Protein AF-0000000069954626 (afdb_homodimer)

Solvent-accessible surface area (backbone atoms only — not comparable to full-atom values): 21314 Å² total; per-residue (Å²): 137,87,82,74,80,79,78,72,78,76,79,75,77,75,71,75,78,71,74,70,70,45,71,48,70,74,40,80,39,85,65,50,101,55,56,70,68,54,34,50,51,46,40,49,48,53,51,50,51,49,49,49,48,51,50,50,40,51,48,24,43,52,48,42,48,61,66,58,38,63,72,57,82,62,52,70,68,54,50,51,52,45,49,50,52,56,63,68,31,92,42,38,42,72,64,86,86,63,24,30,36,51,43,76,42,86,48,52,90,49,56,77,88,41,55,43,42,38,41,51,96,40,30,36,37,41,36,33,62,46,80,44,80,53,70,51,23,36,40,38,37,39,39,38,35,37,38,50,49,61,86,82,63,57,74,87,60,48,46,37,34,29,14,71,51,19,39,37,38,41,35,31,74,48,74,78,73,80,72,74,76,72,72,69,80,126,138,84,81,74,80,78,77,72,79,76,78,75,77,74,72,74,78,73,77,69,71,44,71,48,70,75,39,81,38,85,64,51,103,56,57,71,68,55,34,50,50,46,41,51,48,52,50,49,52,50,48,49,50,51,50,49,41,50,47,25,43,52,49,43,47,60,64,58,38,63,73,57,82,62,51,70,69,54,51,51,53,47,49,49,53,56,63,66,29,92,42,38,41,73,67,87,86,62,25,30,36,51,44,77,42,86,48,53,91,50,56,78,88,40,56,44,41,37,42,51,96,39,30,37,37,40,36,33,61,45,80,44,82,52,69,50,22,36,39,36,37,39,39,38,36,38,39,50,49,63,85,83,62,57,73,88,60,49,46,36,35,29,15,72,50,17,40,34,36,40,35,31,76,48,76,78,73,79,72,73,74,74,73,70,80,127

Structure (mmCIF, N/CA/C/O backbone):
data_AF-0000000069954626-model_v1
#
loop_
_entity.id
_entity.type
_entity.pdbx_description
1 polymer 'Alpha-crystallin B chain-like'
#
loop_
_atom_site.group_PDB
_atom_site.id
_atom_site.type_symbol
_atom_site.label_atom_id
_atom_site.label_alt_id
_atom_site.label_comp_id
_atom_site.label_asym_id
_atom_site.label_entity_id
_atom_site.label_seq_id
_atom_site.pdbx_PDB_ins_code
_atom_site.Cartn_x
_atom_site.Cartn_y
_atom_site.Cartn_z
_atom_site.occupancy
_atom_site.B_iso_or_equiv
_atom_site.auth_seq_id
_atom_site.auth_comp_id
_atom_site.auth_asym_id
_atom_site.auth_atom_id
_atom_site.pdbx_PDB_model_num
ATOM 1 N N . MET A 1 1 ? -45.344 8.398 65.75 1 31.7 1 MET A N 1
ATOM 2 C CA . MET A 1 1 ? -44.312 9.133 65 1 31.7 1 MET A CA 1
ATOM 3 C C . MET A 1 1 ? -44.156 8.555 63.594 1 31.7 1 MET A C 1
ATOM 5 O O . MET A 1 1 ? -43.906 7.352 63.406 1 31.7 1 MET A O 1
ATOM 9 N N . SER A 1 2 ? -44.688 9.219 62.469 1 37.78 2 SER A N 1
ATOM 10 C CA . SER A 1 2 ? -44.938 8.93 61.062 1 37.78 2 SER A CA 1
ATOM 11 C C . SER A 1 2 ? -43.625 8.891 60.281 1 37.78 2 SER A C 1
ATOM 13 O O . SER A 1 2 ? -42.844 9.859 60.281 1 37.78 2 SER A O 1
ATOM 15 N N . THR A 1 3 ? -42.969 7.723 60.188 1 40.12 3 THR A N 1
ATOM 16 C CA . THR A 1 3 ? -41.688 7.438 59.5 1 40.12 3 THR A CA 1
ATOM 17 C C . THR A 1 3 ? -41.812 7.664 58 1 40.12 3 THR A C 1
ATOM 19 O O . THR A 1 3 ? -42.562 6.953 57.312 1 40.12 3 THR A O 1
ATOM 22 N N . LYS A 1 4 ? -41.781 8.961 57.531 1 41.56 4 LYS A N 1
ATOM 23 C CA . LYS A 1 4 ? -41.844 9.266 56.125 1 41.56 4 LYS A CA 1
ATOM 24 C C . LYS A 1 4 ? -40.719 8.609 55.344 1 41.56 4 LYS A C 1
ATOM 26 O O . LYS A 1 4 ? -39.531 8.75 55.688 1 41.56 4 LYS A O 1
ATOM 31 N N . PRO A 1 5 ? -40.969 7.598 54.531 1 44.75 5 PRO A N 1
ATOM 32 C CA . PRO A 1 5 ? -39.938 6.965 53.719 1 44.75 5 PRO A CA 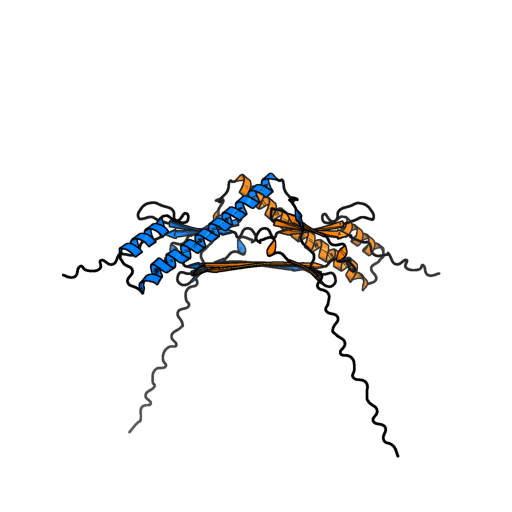1
ATOM 33 C C . PRO A 1 5 ? -39.281 7.926 52.719 1 44.75 5 PRO A C 1
ATOM 35 O O . PRO A 1 5 ? -40 8.648 52 1 44.75 5 PRO A O 1
ATOM 38 N N . THR A 1 6 ? -38.156 8.594 53.062 1 43.53 6 THR A N 1
ATOM 39 C CA . THR A 1 6 ? -37.469 9.5 52.125 1 43.53 6 THR A CA 1
ATOM 40 C C . THR A 1 6 ? -37.031 8.773 50.875 1 43.53 6 THR A C 1
ATOM 42 O O . THR A 1 6 ? -36.312 7.773 50.938 1 43.53 6 THR A O 1
ATOM 45 N N . ASN A 1 7 ? -37.938 8.727 49.844 1 36.66 7 ASN A N 1
ATOM 46 C CA . ASN A 1 7 ? -37.625 8.195 48.531 1 36.66 7 ASN A CA 1
ATOM 47 C C . ASN A 1 7 ? -36.438 8.906 47.906 1 36.66 7 ASN A C 1
ATOM 49 O O . ASN A 1 7 ? -36.469 10.102 47.625 1 36.66 7 ASN A O 1
ATOM 53 N N . LYS A 1 8 ? -35.219 8.383 48.281 1 41.53 8 LYS A N 1
ATOM 54 C CA . LYS A 1 8 ? -34.031 8.953 47.625 1 41.53 8 LYS A CA 1
ATOM 55 C C . LYS A 1 8 ? -34.156 8.875 46.094 1 41.53 8 LYS A C 1
ATOM 57 O O . LYS A 1 8 ? -34.5 7.824 45.562 1 41.53 8 LYS A O 1
ATOM 62 N N . PRO A 1 9 ? -34.219 10.094 45.469 1 43.59 9 PRO A N 1
ATOM 63 C CA . PRO A 1 9 ? -34.312 10.047 44 1 43.59 9 PRO A CA 1
ATOM 64 C C . PRO A 1 9 ? -33.156 9.266 43.375 1 43.59 9 PRO A C 1
ATOM 66 O O . PRO A 1 9 ? -32.062 9.188 43.938 1 43.59 9 PRO A O 1
ATOM 69 N N . HIS A 1 10 ? -33.438 8.203 42.562 1 38.97 10 HIS A N 1
ATOM 70 C CA . HIS A 1 10 ? -32.531 7.414 41.719 1 38.97 10 HIS A CA 1
ATOM 71 C C . HIS A 1 10 ? -31.656 8.312 40.844 1 38.97 10 HIS A C 1
ATOM 73 O O . HIS A 1 10 ? -32.125 9.273 40.25 1 38.97 10 HIS A O 1
ATOM 79 N N . LYS A 1 11 ? -30.344 8.359 41.219 1 33.03 11 LYS A N 1
ATOM 80 C CA . LYS A 1 11 ? -29.359 9.023 40.375 1 33.03 11 LYS A CA 1
ATOM 81 C C . LYS A 1 11 ? -29.516 8.633 38.906 1 33.03 11 LYS A C 1
ATOM 83 O O . LYS A 1 11 ? -29.531 7.441 38.594 1 33.03 11 LYS A O 1
ATOM 88 N N . ALA A 1 12 ? -30.031 9.57 38.125 1 36.22 12 ALA A N 1
ATOM 89 C CA . ALA A 1 12 ? -30.062 9.438 36.656 1 36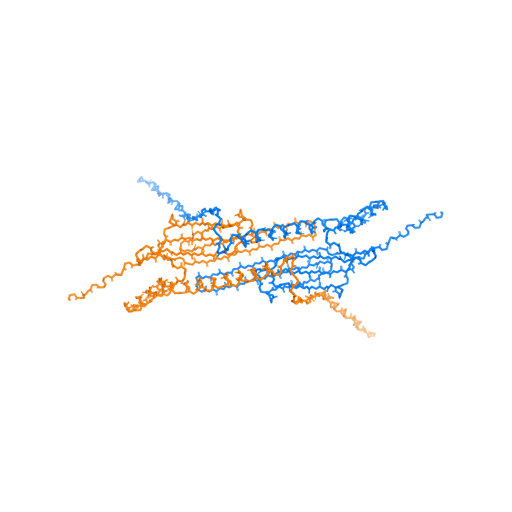.22 12 ALA A CA 1
ATOM 90 C C . ALA A 1 12 ? -28.703 8.984 36.125 1 36.22 12 ALA A C 1
ATOM 92 O O . ALA A 1 12 ? -27.656 9.492 36.562 1 36.22 12 ALA A O 1
ATOM 93 N N . ASN A 1 13 ? -28.562 7.746 35.656 1 38.28 13 ASN A N 1
ATOM 94 C CA . ASN A 1 13 ? -27.422 7.199 34.938 1 38.28 13 ASN A CA 1
ATOM 95 C C . ASN A 1 13 ? -26.875 8.203 33.938 1 38.28 13 ASN A C 1
ATOM 97 O O . ASN A 1 13 ? -27.594 8.633 33 1 38.28 13 ASN A O 1
ATOM 101 N N . GLU A 1 14 ? -25.953 9.055 34.344 1 41.03 14 GLU A N 1
ATOM 102 C CA . GLU A 1 14 ? -25.203 9.867 33.375 1 41.03 14 GLU A CA 1
ATOM 103 C C . GLU A 1 14 ? -24.766 9.039 32.188 1 41.03 14 GLU A C 1
ATOM 105 O O . GLU A 1 14 ? -24.078 8.031 32.344 1 41.03 14 GLU A O 1
ATOM 110 N N . HIS A 1 15 ? -25.641 9.008 31.156 1 40.44 15 HIS A N 1
ATOM 111 C CA . HIS A 1 15 ? -25.219 8.445 29.875 1 40.44 15 HIS A CA 1
ATOM 112 C C . HIS A 1 15 ? -23.844 8.961 29.469 1 40.44 15 HIS A C 1
ATOM 114 O O . HIS A 1 15 ? -23.578 10.164 29.531 1 40.44 15 HIS A O 1
ATOM 120 N N . PRO A 1 16 ? -22.766 8.156 29.594 1 42.81 16 PRO A N 1
ATOM 121 C CA . PRO A 1 16 ? -21.453 8.586 29.094 1 42.81 16 PRO A CA 1
ATOM 122 C C . PRO A 1 16 ? -21.547 9.305 27.75 1 42.81 16 PRO A C 1
ATOM 124 O O . PRO A 1 16 ? -22.359 8.93 26.891 1 42.81 16 PRO A O 1
ATOM 127 N N . THR A 1 17 ? -21.344 10.594 27.672 1 41.59 17 THR A N 1
ATOM 128 C CA . THR A 1 17 ? -21.234 11.344 26.438 1 41.59 17 THR A CA 1
ATOM 129 C C . THR A 1 17 ? -20.453 10.547 25.391 1 41.59 17 THR A C 1
ATOM 131 O O . THR A 1 17 ? -19.297 10.18 25.609 1 41.59 17 THR A O 1
ATOM 134 N N . GLN A 1 18 ? -21.031 9.688 24.672 1 41.84 18 GLN A N 1
ATOM 135 C CA . GLN A 1 18 ? -20.438 9.031 23.516 1 41.84 18 GLN A CA 1
ATOM 136 C C . GLN A 1 18 ? -19.594 10 22.703 1 41.84 18 GLN A C 1
ATOM 138 O O . GLN A 1 18 ? -20.078 11.047 22.281 1 41.84 18 GLN A O 1
ATOM 143 N N . LYS A 1 19 ? -18.375 10.078 23.016 1 47.56 19 LYS A N 1
ATOM 144 C CA . LYS A 1 19 ? -17.422 10.859 22.219 1 47.56 19 LYS A CA 1
ATOM 145 C C . LYS A 1 19 ? -17.719 10.734 20.734 1 47.56 19 LYS A C 1
ATOM 147 O O . LYS A 1 19 ? -17.703 9.641 20.172 1 47.56 19 LYS A O 1
ATOM 152 N N . LYS A 1 20 ? -18.5 11.625 20.203 1 49.16 20 LYS A N 1
ATOM 153 C CA . L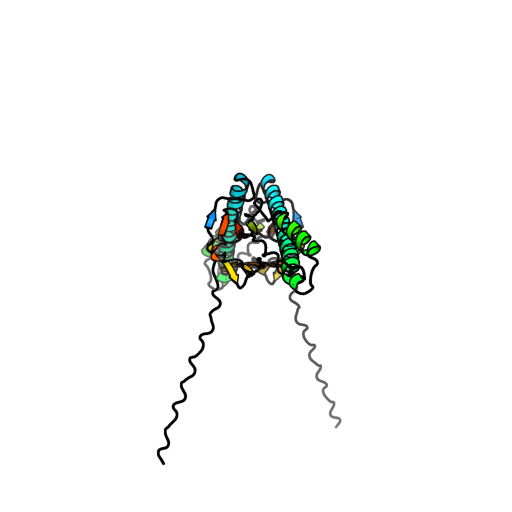YS A 1 20 ? -18.953 11.68 18.812 1 49.16 20 LYS A CA 1
ATOM 154 C C . LYS A 1 20 ? -17.797 11.43 17.844 1 49.16 20 LYS A C 1
ATOM 156 O O . LYS A 1 20 ? -16.844 12.188 17.797 1 49.16 20 LYS A O 1
ATOM 161 N N . GLN A 1 21 ? -17.484 10.18 17.625 1 59.91 21 GLN A N 1
ATOM 162 C CA . GLN A 1 21 ? -16.641 9.859 16.469 1 59.91 21 GLN A CA 1
ATOM 163 C C . GLN A 1 21 ? -17.203 10.461 15.188 1 59.91 21 GLN A C 1
ATOM 165 O O . GLN A 1 21 ? -18.328 10.172 14.812 1 59.91 21 GLN A O 1
ATOM 170 N N . ASN A 1 22 ? -16.609 11.672 14.859 1 77.12 22 ASN A N 1
ATOM 171 C CA . ASN A 1 22 ? -17.141 12.289 13.648 1 77.12 22 ASN A CA 1
ATOM 172 C C . ASN A 1 22 ? -16.484 11.719 12.398 1 77.12 22 ASN A C 1
ATOM 174 O O . ASN A 1 22 ? -15.305 11.969 12.133 1 77.12 22 ASN A O 1
ATOM 178 N N . ASN A 1 23 ? -17.062 10.641 11.906 1 83 23 ASN A N 1
ATOM 179 C CA . ASN A 1 23 ? -16.672 10.172 10.578 1 83 23 ASN A CA 1
ATOM 180 C C . ASN A 1 23 ? -16.734 11.289 9.547 1 83 23 ASN A C 1
ATOM 182 O O . ASN A 1 23 ? -17.719 12.031 9.484 1 83 23 ASN A O 1
ATOM 186 N N . ILE A 1 24 ? -15.57 11.492 8.914 1 85.88 24 ILE A N 1
ATOM 187 C CA . ILE A 1 24 ? -15.523 12.5 7.859 1 85.88 24 ILE A CA 1
ATOM 188 C C . ILE A 1 24 ? -15.797 11.844 6.508 1 85.88 24 ILE A C 1
ATOM 190 O O . ILE A 1 24 ? -15.078 10.938 6.094 1 85.88 24 ILE A O 1
ATOM 194 N N . PRO A 1 25 ? -16.844 12.289 5.867 1 84.19 25 PRO A N 1
ATOM 195 C CA . PRO A 1 25 ? -17.109 11.719 4.543 1 84.19 25 PRO A CA 1
ATOM 196 C C . PRO A 1 25 ? -15.953 11.961 3.566 1 84.19 25 PRO A C 1
ATOM 198 O O . PRO A 1 25 ? -15.312 13.016 3.605 1 84.19 25 PRO A O 1
ATOM 201 N N . VAL A 1 26 ? -15.688 10.93 2.693 1 88.88 26 VAL A N 1
ATOM 202 C CA . VAL A 1 26 ? -14.617 11.008 1.706 1 88.88 26 VAL A CA 1
ATOM 203 C C . VAL A 1 26 ? -15.211 11.203 0.313 1 88.88 26 VAL A C 1
ATOM 205 O O . VAL A 1 26 ? -15.984 10.375 -0.163 1 88.88 26 VAL A O 1
ATOM 208 N N . GLN A 1 27 ? -14.828 12.391 -0.296 1 87.44 27 GLN A N 1
ATOM 209 C CA . GLN A 1 27 ? -15.273 12.656 -1.66 1 87.44 27 GLN A CA 1
ATOM 210 C C . GLN A 1 27 ? -14.266 12.133 -2.678 1 87.44 27 GLN A C 1
ATOM 212 O O . GLN A 1 27 ? -13.062 12.383 -2.551 1 87.44 27 GLN A O 1
ATOM 217 N N . ILE A 1 28 ? -14.727 11.391 -3.715 1 84.31 28 ILE A N 1
ATOM 218 C CA . ILE A 1 28 ? -13.836 10.914 -4.77 1 84.31 28 ILE A CA 1
ATOM 219 C C . ILE A 1 28 ? -13.594 12.031 -5.777 1 84.31 28 ILE A C 1
ATOM 221 O O . ILE A 1 28 ? -14.539 12.688 -6.227 1 84.31 28 ILE A O 1
ATOM 225 N N . THR A 1 29 ? -12.328 12.359 -5.957 1 79.94 29 THR A N 1
ATOM 226 C CA . THR A 1 29 ? -11.969 13.43 -6.883 1 79.94 29 THR A CA 1
ATOM 227 C C . THR A 1 29 ? -10.922 12.953 -7.883 1 79.94 29 THR A C 1
ATOM 229 O O . THR A 1 29 ? -10.266 11.93 -7.664 1 79.94 29 THR A O 1
ATOM 232 N N . ASP A 1 30 ? -10.805 13.711 -9.023 1 72.38 30 ASP A N 1
ATOM 233 C CA . ASP A 1 30 ? -9.789 13.422 -10.031 1 72.38 30 ASP A CA 1
ATOM 234 C C . ASP A 1 30 ? -8.5 14.188 -9.742 1 72.38 30 ASP A C 1
ATOM 236 O O . ASP A 1 30 ? -7.598 14.242 -10.586 1 72.38 30 ASP A O 1
ATOM 240 N N . LEU A 1 31 ? -8.367 14.703 -8.602 1 70.44 31 LEU A N 1
ATOM 241 C CA . LEU A 1 31 ? -7.211 15.523 -8.266 1 70.44 31 LEU A CA 1
ATOM 242 C C . LEU A 1 31 ? -6.047 14.664 -7.789 1 70.44 31 LEU A C 1
ATOM 244 O O . LEU A 1 31 ? -6.133 14.016 -6.742 1 70.44 31 LEU A O 1
ATOM 248 N N . SER A 1 32 ? -5.09 14.398 -8.766 1 73.12 32 SER A N 1
ATOM 249 C CA . SER A 1 32 ? -3.855 13.672 -8.477 1 73.12 32 SER A CA 1
ATOM 250 C C . SER A 1 32 ? -2.703 14.633 -8.203 1 73.12 32 SER A C 1
ATOM 252 O O . SER A 1 32 ? -2.719 15.781 -8.656 1 73.12 32 SER A O 1
ATOM 254 N N . ILE A 1 33 ? -1.837 14.227 -7.242 1 76.19 33 ILE A N 1
ATOM 255 C CA . ILE A 1 33 ? -0.648 15.031 -6.984 1 76.19 33 ILE A CA 1
ATOM 256 C C . ILE A 1 33 ? 0.236 15.062 -8.227 1 76.19 33 ILE A C 1
ATOM 258 O O . ILE A 1 33 ? 1.127 15.906 -8.344 1 76.19 33 ILE A O 1
ATOM 262 N N . PHE A 1 34 ? -0.058 14.117 -9.156 1 77.94 34 PHE A N 1
ATOM 263 C CA . PHE A 1 34 ? 0.699 14.031 -10.398 1 77.94 34 PHE A CA 1
ATOM 264 C C . PHE A 1 34 ? -0.2 14.297 -11.594 1 77.94 34 PHE A C 1
ATOM 266 O O . PHE A 1 34 ? -1.37 14.656 -11.438 1 77.94 34 PHE A O 1
ATOM 273 N N . ASP A 1 35 ? 0.512 14.234 -12.758 1 78.62 35 ASP A N 1
ATOM 274 C CA . ASP A 1 35 ? -0.197 14.477 -14.008 1 78.62 35 ASP A CA 1
ATOM 275 C C . ASP A 1 35 ? -1.249 13.398 -14.258 1 78.62 35 ASP A C 1
ATOM 277 O O . ASP A 1 35 ? -1.159 12.297 -13.719 1 78.62 35 ASP A O 1
ATOM 281 N N . ASN A 1 36 ? -2.225 13.781 -15.023 1 80.62 36 ASN A N 1
ATOM 282 C CA . ASN A 1 36 ? -3.354 12.906 -15.336 1 80.62 36 ASN A CA 1
ATOM 283 C C . ASN A 1 36 ? -2.895 11.609 -15.984 1 80.62 36 ASN A C 1
ATOM 285 O O . ASN A 1 36 ? -3.471 10.547 -15.734 1 80.62 36 ASN A O 1
ATOM 289 N N . SER A 1 37 ? -1.824 11.672 -16.719 1 82.81 37 SER A N 1
ATOM 290 C CA . SER A 1 37 ? -1.329 10.469 -17.375 1 82.81 37 SER A CA 1
ATOM 291 C C . SER A 1 37 ? -0.785 9.469 -16.359 1 82.81 37 SER A C 1
ATOM 293 O O . SER A 1 37 ? -1.025 8.266 -16.484 1 82.81 37 SER A O 1
ATOM 295 N N . TYR A 1 38 ? -0.186 9.938 -15.391 1 83.75 38 TYR A N 1
ATOM 296 C CA . TYR A 1 38 ? 0.335 9.07 -14.336 1 83.75 38 TYR A CA 1
ATOM 297 C C . TYR A 1 38 ? -0.799 8.438 -13.539 1 83.75 38 TYR A C 1
ATOM 299 O O . TYR A 1 38 ? -0.768 7.242 -13.25 1 83.75 38 TYR A O 1
ATOM 307 N N . SER A 1 39 ? -1.775 9.328 -13.242 1 84.62 39 SER A N 1
ATOM 308 C CA . SER A 1 39 ? -2.92 8.836 -12.484 1 84.62 39 SER A CA 1
ATOM 309 C C . SER A 1 39 ? -3.619 7.691 -13.211 1 84.62 39 SER A C 1
ATOM 311 O O . SER A 1 39 ? -3.99 6.691 -12.594 1 84.62 39 SER A O 1
ATOM 313 N N . TYR A 1 40 ? -3.666 7.84 -14.453 1 84.06 40 TYR A N 1
ATOM 314 C CA . TYR A 1 40 ? -4.297 6.801 -15.258 1 84.06 40 TYR A CA 1
ATOM 315 C C . TYR A 1 40 ? -3.463 5.527 -15.258 1 84.06 40 TYR A C 1
ATOM 317 O O . TYR A 1 40 ? -3.998 4.426 -15.102 1 84.06 40 TYR A O 1
ATOM 325 N N . MET A 1 41 ? -2.203 5.707 -15.414 1 86.38 41 MET A N 1
ATOM 326 C CA . MET A 1 41 ? -1.321 4.543 -15.445 1 86.38 41 MET A CA 1
ATOM 327 C C . MET A 1 41 ? -1.309 3.832 -14.102 1 86.38 41 MET A C 1
ATOM 329 O O . MET A 1 41 ? -1.29 2.602 -14.039 1 86.38 41 MET A O 1
ATOM 333 N N . LYS A 1 42 ? -1.384 4.586 -13.117 1 88.12 42 LYS A N 1
ATOM 334 C CA . LYS A 1 42 ? -1.429 4.023 -11.766 1 88.12 42 LYS A CA 1
ATOM 335 C C . LYS A 1 42 ? -2.705 3.213 -11.555 1 88.12 42 LYS A C 1
ATOM 337 O O . LYS A 1 42 ? -2.67 2.135 -10.953 1 88.12 42 LYS A O 1
ATOM 342 N N . GLU A 1 43 ? -3.748 3.754 -12.055 1 86.38 43 GLU A N 1
ATOM 343 C CA . GLU A 1 43 ? -5.02 3.037 -11.984 1 86.38 43 GLU A CA 1
ATOM 344 C C . GLU A 1 43 ? -4.949 1.719 -12.75 1 86.38 43 GLU A C 1
ATOM 346 O O . GLU A 1 43 ? -5.438 0.693 -12.273 1 86.38 43 GLU A O 1
ATOM 351 N N . ARG A 1 44 ? -4.328 1.826 -13.883 1 87.25 44 ARG A N 1
ATOM 352 C CA . ARG A 1 44 ? -4.184 0.626 -14.703 1 87.25 44 ARG A CA 1
ATOM 353 C C . ARG A 1 44 ? -3.316 -0.413 -14 1 87.25 44 ARG A C 1
ATOM 355 O O . ARG A 1 44 ? -3.602 -1.61 -14.062 1 87.25 44 ARG A O 1
ATOM 362 N N . PHE A 1 45 ? -2.314 0.015 -13.383 1 90.12 45 PHE A N 1
ATOM 363 C CA . PHE A 1 45 ? -1.455 -0.881 -12.617 1 90.12 45 PHE A CA 1
ATOM 364 C C . PHE A 1 45 ? -2.242 -1.571 -11.508 1 90.12 45 PHE A C 1
ATOM 366 O O . PHE A 1 45 ? -2.143 -2.787 -11.336 1 90.12 45 PHE A O 1
ATOM 373 N N . ALA A 1 46 ? -2.973 -0.745 -10.797 1 87.88 46 ALA A N 1
ATOM 374 C CA . ALA A 1 46 ? -3.773 -1.293 -9.711 1 87.88 46 ALA A CA 1
ATOM 375 C C . ALA A 1 46 ? -4.742 -2.355 -10.219 1 87.88 46 ALA A C 1
ATOM 377 O O . ALA A 1 46 ? -4.926 -3.395 -9.578 1 87.88 46 ALA A O 1
ATOM 378 N N . GLU A 1 47 ? -5.301 -2.094 -11.32 1 89 47 GLU A N 1
ATOM 379 C CA . GLU A 1 47 ? -6.223 -3.045 -11.938 1 89 47 GLU A CA 1
ATOM 380 C C . GLU A 1 47 ? -5.504 -4.324 -12.344 1 89 47 GLU A C 1
ATOM 382 O O . GLU A 1 47 ? -6.031 -5.426 -12.164 1 89 47 GLU A O 1
ATOM 387 N N . GLU A 1 48 ? -4.352 -4.078 -12.914 1 90.81 48 GLU A N 1
ATOM 388 C CA . GLU A 1 48 ? -3.57 -5.238 -13.344 1 90.81 48 GLU A CA 1
ATOM 389 C C . GLU A 1 48 ? -3.158 -6.094 -12.148 1 90.81 48 GLU A C 1
ATOM 391 O O . GLU A 1 48 ? -3.238 -7.32 -12.195 1 90.81 48 GLU A O 1
ATOM 396 N N . MET A 1 49 ? -2.805 -5.484 -11.102 1 92.38 49 MET A N 1
ATOM 397 C CA . MET A 1 49 ? -2.41 -6.23 -9.914 1 92.38 49 MET A CA 1
ATOM 398 C C . MET A 1 49 ? -3.604 -6.965 -9.312 1 92.38 49 MET A C 1
ATOM 400 O O . MET A 1 49 ? -3.461 -8.078 -8.805 1 92.38 49 MET A O 1
ATOM 404 N N . LYS A 1 50 ? -4.723 -6.336 -9.383 1 91.81 50 LYS A N 1
ATOM 405 C CA . LYS A 1 50 ? -5.945 -7 -8.938 1 91.81 50 LYS A CA 1
ATOM 406 C C . LYS A 1 50 ? -6.234 -8.242 -9.773 1 91.81 50 LYS A C 1
ATOM 408 O O . LYS A 1 50 ? -6.598 -9.289 -9.234 1 91.81 50 LYS A O 1
ATOM 413 N N . ARG A 1 51 ? -6.047 -8.055 -11.008 1 93.62 51 ARG A N 1
ATOM 414 C CA . ARG A 1 51 ? -6.227 -9.18 -11.914 1 93.62 51 ARG A CA 1
ATOM 415 C C . ARG A 1 51 ? -5.266 -10.312 -11.578 1 93.62 51 ARG A C 1
ATOM 417 O O . ARG A 1 51 ? -5.672 -11.477 -11.492 1 93.62 51 ARG A O 1
ATOM 424 N N . ILE A 1 52 ? -4.086 -9.953 -11.398 1 93.44 52 ILE A N 1
ATOM 425 C CA . ILE A 1 52 ? -3.061 -10.938 -11.07 1 93.44 52 ILE A CA 1
ATOM 426 C C . ILE A 1 52 ? -3.414 -11.633 -9.75 1 93.44 52 ILE A C 1
ATOM 428 O O . ILE A 1 52 ? -3.307 -12.852 -9.641 1 93.44 52 ILE A O 1
ATOM 432 N N . ASP A 1 53 ? -3.877 -10.938 -8.812 1 93.12 53 ASP A N 1
ATOM 433 C CA . ASP A 1 53 ? -4.289 -11.5 -7.535 1 93.12 53 ASP A CA 1
ATOM 434 C C . ASP A 1 53 ? -5.426 -12.508 -7.723 1 93.12 53 ASP A C 1
ATOM 436 O O . ASP A 1 53 ? -5.434 -13.57 -7.094 1 93.12 53 ASP A O 1
ATOM 440 N N . GLN A 1 54 ? -6.344 -12.141 -8.602 1 92.31 54 GLN A N 1
ATOM 441 C CA . GLN A 1 54 ? -7.469 -13.023 -8.883 1 92.31 54 GLN A CA 1
ATOM 442 C C . GLN A 1 54 ? -7 -14.312 -9.555 1 92.31 54 GLN A C 1
ATOM 444 O O . GLN A 1 54 ? -7.473 -15.398 -9.219 1 92.31 54 GLN A O 1
ATOM 449 N N . GLN A 1 55 ? -6.098 -14.047 -10.438 1 93.25 55 GLN A N 1
ATOM 450 C CA . GLN A 1 55 ? -5.543 -15.211 -11.117 1 93.25 55 GLN A CA 1
ATOM 451 C C . GLN A 1 55 ? -4.801 -16.125 -10.141 1 93.25 55 GLN A C 1
ATOM 453 O O . GLN A 1 55 ? -4.879 -17.344 -10.242 1 93.25 55 GLN A O 1
ATOM 458 N N . MET A 1 56 ? -4.117 -15.555 -9.289 1 94.38 56 MET A N 1
ATOM 459 C CA . MET A 1 56 ? -3.367 -16.328 -8.297 1 94.38 56 MET A CA 1
ATOM 460 C C . MET A 1 56 ? -4.309 -17.094 -7.379 1 94.38 56 MET A C 1
ATOM 462 O O . MET A 1 56 ? -4.055 -18.25 -7.047 1 94.38 56 MET A O 1
ATOM 466 N N . THR A 1 57 ? -5.375 -16.453 -6.977 1 91.06 57 THR A N 1
ATOM 467 C CA . THR A 1 57 ? -6.367 -17.109 -6.141 1 91.06 57 THR A CA 1
ATOM 468 C C . THR A 1 57 ? -7 -18.281 -6.883 1 91.06 57 THR A C 1
ATOM 470 O O . THR A 1 57 ? -7.125 -19.375 -6.332 1 91.06 57 THR A O 1
ATOM 473 N N . LYS A 1 58 ? -7.332 -18.031 -8.125 1 91.12 58 LYS A N 1
ATOM 474 C CA . LYS A 1 58 ? -7.898 -19.094 -8.945 1 91.12 58 LYS A CA 1
ATOM 475 C C . LYS A 1 58 ? -6.914 -20.25 -9.109 1 91.12 58 LYS A C 1
ATOM 477 O O . LYS A 1 58 ? -7.289 -21.422 -9.008 1 91.12 58 LYS A O 1
ATOM 482 N N . PHE A 1 59 ? -5.723 -19.906 -9.398 1 93.44 59 PHE A N 1
ATOM 483 C CA . PHE A 1 59 ? -4.695 -20.922 -9.57 1 93.44 59 PHE A CA 1
ATOM 484 C C . PHE A 1 59 ? -4.547 -21.766 -8.312 1 93.44 59 PHE A C 1
ATOM 486 O O . PHE A 1 59 ? -4.438 -22.984 -8.383 1 93.44 59 PHE A O 1
ATOM 493 N N . SER A 1 60 ? -4.5 -21.141 -7.215 1 90.75 60 SER A N 1
ATOM 494 C CA . SER A 1 60 ? -4.363 -21.828 -5.934 1 90.75 60 SER A CA 1
ATOM 495 C C . SER A 1 60 ? -5.508 -22.812 -5.715 1 90.75 60 SER A C 1
ATOM 497 O O . SER A 1 60 ? -5.285 -23.938 -5.258 1 90.75 60 SER A O 1
ATOM 499 N N . THR A 1 61 ? -6.688 -22.391 -6.051 1 87.5 61 THR A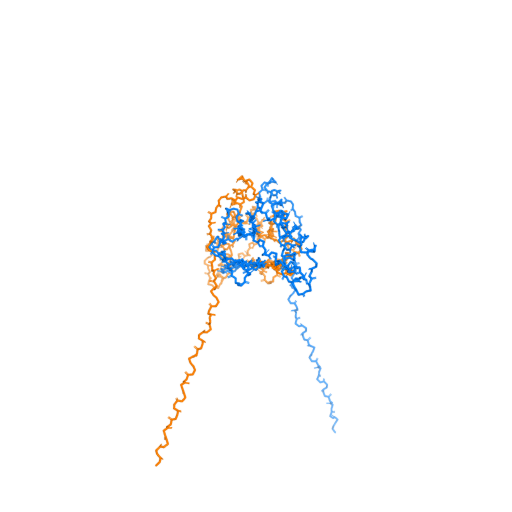 N 1
ATOM 500 C CA . THR A 1 61 ? -7.855 -23.266 -5.934 1 87.5 61 THR A CA 1
ATOM 501 C C . THR A 1 61 ? -7.727 -24.469 -6.859 1 87.5 61 THR A C 1
ATOM 503 O O . THR A 1 61 ? -7.957 -25.609 -6.441 1 87.5 61 THR A O 1
ATOM 506 N N . ASP A 1 62 ? -7.316 -24.219 -8.07 1 88.19 62 ASP A N 1
ATOM 507 C CA . ASP A 1 62 ? -7.141 -25.297 -9.047 1 88.19 62 ASP A CA 1
ATOM 508 C C . ASP A 1 62 ? -6.023 -26.25 -8.617 1 88.19 62 ASP A C 1
ATOM 510 O O . ASP A 1 62 ? -6.133 -27.453 -8.797 1 88.19 62 ASP A O 1
ATOM 514 N N . LEU A 1 63 ? -5.008 -25.672 -8.125 1 88.06 63 LEU A N 1
ATOM 515 C CA . LEU A 1 63 ? -3.881 -26.469 -7.652 1 88.06 63 LEU A CA 1
ATOM 516 C C . LEU A 1 63 ? -4.309 -27.391 -6.523 1 88.06 63 LEU A C 1
ATOM 518 O O . LEU A 1 63 ? -3.941 -28.578 -6.512 1 88.06 63 LEU A O 1
ATOM 522 N N . ARG A 1 64 ? -5.012 -26.891 -5.633 1 84.12 64 ARG A N 1
ATOM 523 C CA . ARG A 1 64 ? -5.496 -27.688 -4.512 1 84.12 64 ARG A CA 1
ATOM 524 C C . ARG A 1 64 ? -6.414 -28.812 -4.996 1 84.12 64 ARG A C 1
ATOM 526 O O . ARG A 1 64 ? -6.363 -29.922 -4.484 1 84.12 64 ARG A O 1
ATOM 533 N N . ARG A 1 65 ? -7.258 -28.391 -5.887 1 81.94 65 ARG A N 1
ATOM 534 C CA . ARG A 1 65 ? -8.141 -29.391 -6.469 1 81.94 65 ARG A CA 1
ATOM 535 C C . ARG A 1 65 ? -7.34 -30.5 -7.141 1 81.94 65 ARG A C 1
ATOM 537 O O . ARG A 1 65 ? -7.68 -31.672 -7.016 1 81.94 65 ARG A O 1
ATOM 544 N N . PHE A 1 66 ? -6.344 -30.078 -7.762 1 82.94 66 PHE A N 1
ATOM 545 C CA . PHE A 1 66 ? -5.496 -31.031 -8.477 1 82.94 66 PHE A CA 1
ATOM 546 C C . PHE A 1 66 ? -4.773 -31.953 -7.5 1 82.94 66 PHE A C 1
ATOM 548 O O . PHE A 1 66 ? -4.773 -33.156 -7.676 1 82.94 66 PHE A O 1
ATOM 555 N N . TYR A 1 67 ? -4.27 -31.391 -6.406 1 79.19 67 TYR A N 1
ATOM 556 C CA . TYR A 1 67 ? -3.463 -32.188 -5.484 1 79.19 67 TYR A CA 1
ATOM 557 C C . TYR A 1 67 ? -4.32 -32.781 -4.371 1 79.19 67 TYR A C 1
ATOM 559 O O . TYR A 1 67 ? -3.934 -33.75 -3.727 1 79.19 67 TYR A O 1
ATOM 567 N N . GLY A 1 68 ? -5.355 -31.969 -3.928 1 71.75 68 GLY A N 1
ATOM 568 C CA . GLY A 1 68 ? -6.254 -32.469 -2.891 1 71.75 68 GLY A CA 1
ATOM 569 C C . GLY A 1 68 ? -7.18 -33.562 -3.369 1 71.75 68 GLY A C 1
ATOM 570 O O . GLY A 1 68 ? -7.707 -34.344 -2.562 1 71.75 68 GLY A O 1
ATOM 571 N N . GLN A 1 69 ? -7.711 -33.406 -4.664 1 57.34 69 GLN A N 1
A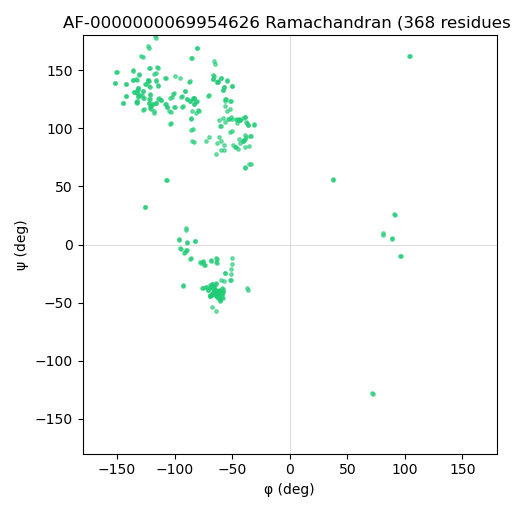TOM 572 C CA . GLN A 1 69 ? -8.602 -34.406 -5.211 1 57.34 69 GLN A CA 1
ATOM 573 C C . GLN A 1 69 ? -8.008 -35.812 -5.066 1 57.34 69 GLN A C 1
ATOM 575 O O . GLN A 1 69 ? -8.656 -36.812 -5.383 1 57.34 69 GLN A O 1
ATOM 580 N N . SER A 1 70 ? -6.805 -35.906 -4.73 1 53.72 70 SER A N 1
ATOM 581 C CA . SER A 1 70 ? -6.328 -37.281 -4.621 1 53.72 70 SER A CA 1
ATOM 582 C C . SER A 1 70 ? -7.262 -38.125 -3.75 1 53.72 70 SER A C 1
ATOM 584 O O . SER A 1 70 ? -7.121 -39.344 -3.682 1 53.72 70 SER A O 1
ATOM 586 N N . ALA A 1 71 ? -7.961 -37.469 -2.867 1 50.38 71 ALA A N 1
ATOM 587 C CA . ALA A 1 71 ? -8.703 -38.469 -2.102 1 50.38 71 ALA A CA 1
ATOM 588 C C . ALA A 1 71 ? -9.711 -39.219 -2.982 1 50.38 71 ALA A C 1
ATOM 590 O O . ALA A 1 71 ? -9.969 -40.406 -2.793 1 50.38 71 ALA A O 1
ATOM 591 N N . ALA A 1 72 ? -10.609 -38.438 -3.609 1 52.78 72 ALA A N 1
ATOM 592 C CA . ALA A 1 72 ? -11.547 -39.188 -4.43 1 52.78 72 ALA A CA 1
ATOM 593 C C . ALA A 1 72 ? -10.945 -39.531 -5.789 1 52.78 72 ALA A C 1
ATOM 595 O O . ALA A 1 72 ? -10.078 -38.812 -6.285 1 52.78 72 ALA A O 1
ATOM 596 N N . MET A 1 73 ? -10.656 -40.719 -6.199 1 54.88 73 MET A N 1
ATOM 597 C CA . MET A 1 73 ? -10.094 -41.281 -7.426 1 54.88 73 MET A CA 1
ATOM 598 C C . MET A 1 73 ? -10.531 -40.469 -8.641 1 54.88 73 MET A C 1
ATOM 600 O O . MET A 1 73 ? -11.523 -40.812 -9.289 1 54.88 73 MET A O 1
ATOM 604 N N . PRO A 1 74 ? -9.977 -39.219 -8.703 1 61.31 74 PRO A N 1
ATOM 605 C CA . PRO A 1 74 ? -10.414 -38.562 -9.93 1 61.31 74 PRO A CA 1
ATOM 606 C C . PRO A 1 74 ? -10.039 -39.344 -11.188 1 61.31 74 PRO A C 1
ATOM 608 O O . PRO A 1 74 ? -9.055 -40.062 -11.195 1 61.31 74 PRO A O 1
ATOM 611 N N . SER A 1 75 ? -11.016 -39.5 -12.094 1 66.69 75 SER A N 1
ATOM 612 C CA . SER A 1 75 ? -10.695 -40.125 -13.367 1 66.69 75 SER A CA 1
ATOM 613 C C . SER A 1 75 ? -9.477 -39.5 -14.016 1 66.69 75 SER A C 1
ATOM 615 O O . SER A 1 75 ? -9.141 -38.344 -13.719 1 66.69 75 SER A O 1
ATOM 617 N N . ARG A 1 76 ? -8.633 -40.312 -14.516 1 66.88 76 ARG A N 1
ATOM 618 C CA . ARG A 1 76 ? -7.48 -39.844 -15.281 1 66.88 76 ARG A CA 1
ATOM 619 C C . ARG A 1 76 ? -7.844 -38.625 -16.125 1 66.88 76 ARG A C 1
ATOM 621 O O . ARG A 1 76 ? -7.043 -37.688 -16.266 1 66.88 76 ARG A O 1
ATOM 628 N N . HIS A 1 77 ? -9.117 -38.656 -16.688 1 71.44 77 HIS A N 1
ATOM 629 C CA . HIS A 1 77 ? -9.594 -37.562 -17.516 1 71.44 77 HIS A CA 1
ATOM 630 C C . HIS A 1 77 ? -9.711 -36.25 -16.719 1 71.44 77 HIS A C 1
ATOM 632 O O . HIS A 1 77 ? -9.352 -35.188 -17.203 1 71.44 77 HIS A O 1
ATOM 638 N N . GLU A 1 78 ? -10.039 -36.344 -15.492 1 72.81 78 GLU A N 1
ATOM 639 C CA . GLU A 1 78 ? -10.219 -35.156 -14.641 1 72.81 78 GLU A CA 1
ATOM 640 C C . GLU A 1 78 ? -8.875 -34.562 -14.242 1 72.81 78 GLU A C 1
ATOM 642 O O . GLU A 1 78 ? -8.727 -33.344 -14.195 1 72.81 78 GLU A O 1
ATOM 647 N N . ILE A 1 79 ? -8.023 -35.438 -14.031 1 70.69 79 ILE A N 1
ATOM 648 C CA . ILE A 1 79 ? -6.688 -35 -13.641 1 70.69 79 ILE A CA 1
ATOM 649 C C . ILE A 1 79 ? -6.008 -34.312 -14.82 1 70.69 79 ILE A C 1
ATOM 651 O O . ILE A 1 79 ? -5.395 -33.25 -14.648 1 70.69 79 ILE A O 1
ATOM 655 N N . ALA A 1 80 ? -6.152 -34.938 -15.938 1 73.44 80 ALA A N 1
ATOM 656 C CA . ALA A 1 80 ? -5.559 -34.375 -17.141 1 73.44 80 ALA A CA 1
ATOM 657 C C . ALA A 1 80 ? -6.152 -33 -17.453 1 73.44 80 ALA A C 1
ATOM 659 O O . ALA A 1 80 ? -5.43 -32.062 -17.828 1 73.44 80 ALA A O 1
ATOM 660 N N . ASN A 1 81 ? -7.398 -32.844 -17.266 1 79.06 81 ASN A N 1
ATOM 661 C CA . ASN A 1 81 ? -8.07 -31.562 -17.531 1 79.06 81 ASN A CA 1
ATOM 662 C C . ASN A 1 81 ? -7.629 -30.484 -16.547 1 79.06 81 ASN A C 1
ATOM 664 O O . ASN A 1 81 ? -7.43 -29.328 -16.953 1 79.06 81 ASN A O 1
ATOM 668 N N . THR A 1 82 ? -7.398 -30.906 -15.352 1 81.5 82 THR A N 1
ATOM 669 C CA . THR A 1 82 ? -6.98 -29.938 -14.344 1 81.5 82 THR A CA 1
ATOM 670 C C . THR A 1 82 ? -5.543 -29.484 -14.594 1 81.5 82 THR A C 1
ATOM 672 O O . THR A 1 82 ? -5.227 -28.312 -14.453 1 81.5 82 THR A O 1
ATOM 675 N N . TRP A 1 83 ? -4.766 -30.438 -15.031 1 83 83 TRP A N 1
ATOM 676 C CA . TRP A 1 83 ? -3.381 -30.094 -15.336 1 83 83 TRP A CA 1
ATOM 677 C C . TRP A 1 83 ? -3.305 -29.125 -16.516 1 83 83 TRP A C 1
ATOM 679 O O . TRP A 1 83 ? -2.52 -28.172 -16.484 1 83 83 TRP A O 1
ATOM 689 N N . ASP A 1 84 ? -4.184 -29.422 -17.422 1 84.81 84 ASP A N 1
ATOM 690 C CA . ASP A 1 84 ? -4.23 -28.531 -18.578 1 84.81 84 ASP A CA 1
ATOM 691 C C . ASP A 1 84 ? -4.645 -27.109 -18.172 1 84.81 84 ASP A C 1
ATOM 693 O O . ASP A 1 84 ? -4.098 -26.141 -18.688 1 84.81 84 ASP A O 1
ATOM 697 N N . THR A 1 85 ? -5.543 -27.031 -17.328 1 87.62 85 THR A N 1
ATOM 698 C CA . THR A 1 85 ? -5.996 -25.734 -16.844 1 87.62 85 THR A CA 1
ATOM 699 C C . THR A 1 85 ? -4.871 -25 -16.109 1 87.62 85 THR A C 1
ATOM 701 O O . THR A 1 85 ? -4.656 -23.812 -16.344 1 87.62 85 THR A O 1
ATOM 704 N N . LEU A 1 86 ? -4.16 -25.766 -15.312 1 89.25 86 LEU A N 1
ATOM 705 C CA . LEU A 1 86 ? -3.049 -25.188 -14.562 1 89.25 86 LEU A CA 1
ATOM 706 C C . LEU A 1 86 ? -1.95 -24.703 -15.508 1 89.25 86 LEU A C 1
ATOM 708 O O . LEU A 1 86 ? -1.459 -23.578 -15.375 1 89.25 86 LEU A O 1
ATOM 712 N N . THR A 1 87 ? -1.659 -25.5 -16.484 1 89.62 87 THR A N 1
ATOM 713 C CA . THR A 1 87 ? -0.527 -25.203 -17.344 1 89.62 87 THR A CA 1
ATOM 714 C C . THR A 1 87 ? -0.891 -24.109 -18.344 1 89.62 87 THR A C 1
ATOM 716 O O . THR A 1 87 ? -0.008 -23.484 -18.953 1 89.62 87 THR A O 1
ATOM 719 N N . ASN A 1 88 ? -2.197 -23.781 -18.547 1 89.75 88 ASN A N 1
ATOM 720 C CA . ASN A 1 88 ? -2.641 -22.734 -19.453 1 89.75 88 ASN A CA 1
ATOM 721 C C . ASN A 1 88 ? -2.896 -21.422 -18.719 1 89.75 88 ASN A C 1
ATOM 723 O O . ASN A 1 88 ? -3.297 -20.438 -19.328 1 89.75 88 ASN A O 1
ATOM 727 N N . SER A 1 89 ? -2.584 -21.484 -17.453 1 92.38 89 SER A N 1
ATOM 728 C CA . SER A 1 89 ? -2.729 -20.281 -16.641 1 92.38 89 SER A CA 1
ATOM 729 C C . SER A 1 89 ? -1.742 -19.203 -17.094 1 92.38 89 SER A C 1
ATOM 731 O O . SER A 1 89 ? -0.602 -19.5 -17.438 1 92.38 89 SER A O 1
ATOM 733 N N . PRO A 1 90 ? -2.164 -17.906 -17.016 1 92.69 90 PRO A N 1
ATOM 734 C CA . PRO A 1 90 ? -1.242 -16.812 -17.328 1 92.69 90 PRO A CA 1
ATOM 735 C C . PRO A 1 90 ? -0.052 -16.75 -16.375 1 92.69 90 PRO A C 1
ATOM 737 O O . PRO A 1 90 ? 0.935 -16.062 -16.656 1 92.69 90 PRO A O 1
ATOM 740 N N . LEU A 1 91 ? -0.133 -17.469 -15.297 1 94.94 91 LEU A N 1
ATOM 741 C CA . LEU A 1 91 ? 0.934 -17.453 -14.305 1 94.94 91 LEU A CA 1
ATOM 742 C C . LEU A 1 91 ? 2.025 -18.453 -14.656 1 94.94 91 LEU A C 1
ATOM 744 O O . LEU A 1 91 ? 3.08 -18.484 -14.016 1 94.94 91 LEU A O 1
ATOM 748 N N . VAL A 1 92 ? 1.705 -19.266 -15.594 1 94.81 92 VAL A N 1
ATOM 749 C CA . VAL A 1 92 ? 2.639 -20.312 -15.969 1 94.81 92 VAL A CA 1
ATOM 750 C C . VAL A 1 92 ? 3.34 -19.953 -17.281 1 94.81 92 VAL A C 1
ATOM 752 O O . VAL A 1 92 ? 2.688 -19.578 -18.25 1 94.81 92 VAL A O 1
ATOM 755 N N . GLN A 1 93 ? 4.668 -19.984 -17.203 1 92.94 93 GLN A N 1
ATOM 756 C CA . GLN A 1 93 ? 5.492 -19.688 -18.359 1 92.94 93 GLN A CA 1
ATOM 757 C C . GLN A 1 93 ? 6.281 -20.906 -18.812 1 92.94 93 GLN A C 1
ATOM 759 O O . GLN A 1 93 ? 6.68 -21.734 -17.984 1 92.94 93 GLN A O 1
ATOM 764 N N . GLY A 1 94 ? 6.562 -20.891 -20.125 1 89.06 94 GLY A N 1
ATOM 765 C CA . GLY A 1 94 ? 7.34 -21.984 -20.656 1 89.06 94 GLY A CA 1
ATOM 766 C C . GLY A 1 94 ? 6.5 -22.984 -21.438 1 89.06 94 GLY A C 1
ATOM 767 O O . GLY A 1 94 ? 5.27 -22.922 -21.422 1 89.06 94 GLY A O 1
ATOM 768 N N . GLU A 1 95 ? 7.27 -23.812 -22.281 1 80.81 95 GLU A N 1
ATOM 769 C CA . GLU A 1 95 ? 6.613 -24.828 -23.094 1 80.81 95 GLU A CA 1
ATOM 770 C C . GLU A 1 95 ? 7.086 -26.234 -22.703 1 80.81 95 GLU A C 1
ATOM 772 O O . GLU A 1 95 ? 8.211 -26.406 -22.234 1 80.81 95 GLU A O 1
ATOM 777 N N . GLY A 1 96 ? 6.152 -27.125 -22.828 1 77.81 96 GLY A N 1
ATOM 778 C CA . GLY A 1 96 ? 6.492 -28.516 -22.609 1 77.81 96 GLY A CA 1
ATOM 779 C C . GLY A 1 96 ? 6.727 -28.844 -21.156 1 77.81 96 GLY A C 1
ATOM 780 O O . GLY A 1 96 ? 5.883 -28.562 -20.297 1 77.81 96 GLY A O 1
ATOM 781 N N . SER A 1 97 ? 7.969 -29.516 -20.891 1 75.88 97 SER A N 1
ATOM 782 C CA . SER A 1 97 ? 8.273 -30.016 -19.547 1 75.88 97 SER A CA 1
ATOM 783 C C . SER A 1 97 ? 8.984 -28.953 -18.719 1 75.88 97 SER A C 1
ATOM 785 O O . SER A 1 97 ? 9.117 -29.109 -17.5 1 75.88 97 SER A O 1
ATOM 787 N N . ASP A 1 98 ? 9.312 -27.844 -19.25 1 85.88 98 ASP A N 1
ATOM 788 C CA . ASP A 1 98 ? 10.062 -26.812 -18.531 1 85.88 98 ASP A CA 1
ATOM 789 C C . ASP A 1 98 ? 9.156 -25.625 -18.172 1 85.88 98 ASP A C 1
ATOM 791 O O . ASP A 1 98 ? 9.469 -24.484 -18.484 1 85.88 98 ASP A O 1
ATOM 795 N N . LYS A 1 99 ? 8.078 -25.969 -17.469 1 90.69 99 LYS A N 1
ATOM 796 C CA . LYS A 1 99 ? 7.133 -24.922 -17.094 1 90.69 99 LYS A CA 1
ATOM 797 C C . LYS A 1 99 ? 7.539 -24.266 -15.781 1 90.69 99 LYS A C 1
ATOM 799 O O . LYS A 1 99 ? 8.023 -24.938 -14.867 1 90.69 99 LYS A O 1
ATOM 804 N N . THR A 1 100 ? 7.387 -22.969 -15.719 1 94.44 100 THR A N 1
ATOM 805 C CA . THR A 1 100 ? 7.719 -22.172 -14.539 1 94.44 100 THR A CA 1
ATOM 806 C C . THR A 1 100 ? 6.492 -21.406 -14.039 1 94.44 100 THR A C 1
ATOM 808 O O . THR A 1 100 ? 5.75 -20.828 -14.836 1 94.44 100 THR A O 1
ATOM 811 N N . LEU A 1 101 ? 6.215 -21.531 -12.781 1 95.12 101 LEU A N 1
ATOM 812 C CA . LEU A 1 101 ? 5.18 -20.734 -12.133 1 95.12 101 LEU A CA 1
ATOM 813 C C . LEU A 1 101 ? 5.719 -19.375 -11.727 1 95.12 101 LEU A C 1
ATOM 815 O O . LEU A 1 101 ? 6.758 -19.281 -11.062 1 95.12 101 LEU A O 1
ATOM 819 N N . LYS A 1 102 ? 5.039 -18.328 -12.164 1 95.88 102 LYS A N 1
ATOM 820 C CA . LYS A 1 102 ? 5.441 -16.953 -11.867 1 95.88 102 LYS A CA 1
ATOM 821 C C . LYS A 1 102 ? 4.363 -16.234 -11.062 1 95.88 102 LYS A C 1
ATOM 823 O O . LYS A 1 102 ? 3.275 -15.961 -11.57 1 95.88 102 LYS A O 1
ATOM 828 N N . LEU A 1 103 ? 4.723 -15.898 -9.828 1 96.31 103 LEU A N 1
ATOM 829 C CA . LEU A 1 103 ? 3.822 -15.172 -8.93 1 96.31 103 LEU A CA 1
ATOM 830 C C . LEU A 1 103 ? 4.285 -13.734 -8.742 1 96.31 103 LEU A C 1
ATOM 832 O O . LEU A 1 103 ? 5.488 -13.469 -8.641 1 96.31 103 LEU A O 1
ATOM 836 N N . GLN A 1 104 ? 3.285 -12.828 -8.648 1 96.06 104 GLN A N 1
ATOM 837 C CA . GLN A 1 104 ? 3.635 -11.422 -8.531 1 96.06 104 GLN A CA 1
ATOM 838 C C . GLN A 1 104 ? 2.855 -10.75 -7.402 1 96.06 104 GLN A C 1
ATOM 840 O O . GLN A 1 104 ? 1.656 -10.992 -7.246 1 96.06 104 GLN A O 1
ATOM 845 N N . PHE A 1 105 ? 3.6 -9.961 -6.59 1 96.12 105 PHE A N 1
ATOM 846 C CA . PHE A 1 105 ? 3.057 -9.297 -5.41 1 96.12 105 PHE A CA 1
ATOM 847 C C . PHE A 1 105 ? 3.371 -7.809 -5.434 1 96.12 105 PHE A C 1
ATOM 849 O O . PHE A 1 105 ? 4.512 -7.414 -5.684 1 96.12 105 PHE A O 1
ATOM 856 N N . ASP A 1 106 ? 2.371 -7.047 -5.18 1 94.12 106 ASP A N 1
ATOM 857 C CA . ASP A 1 106 ? 2.598 -5.605 -5.074 1 94.12 106 ASP A CA 1
ATOM 858 C C . ASP A 1 106 ? 3.027 -5.219 -3.662 1 94.12 106 ASP A C 1
ATOM 860 O O . ASP A 1 106 ? 2.205 -5.184 -2.746 1 94.12 106 ASP A O 1
ATOM 864 N N . VAL A 1 107 ? 4.285 -4.852 -3.494 1 95.44 107 VAL A N 1
ATOM 865 C CA . VAL A 1 107 ? 4.805 -4.426 -2.199 1 95.44 107 VAL A CA 1
ATOM 866 C C . VAL A 1 107 ? 5.461 -3.053 -2.33 1 95.44 107 VAL A C 1
ATOM 868 O O . VAL A 1 107 ? 6.445 -2.762 -1.65 1 95.44 107 VAL A O 1
ATOM 871 N N . SER A 1 108 ? 4.902 -2.281 -3.227 1 91.31 108 SER A N 1
ATOM 872 C CA . SER A 1 108 ? 5.492 -0.994 -3.578 1 91.31 108 SER A CA 1
ATOM 873 C C . SER A 1 108 ? 5.395 -0.005 -2.422 1 91.31 108 SER A C 1
ATOM 875 O O . SER A 1 108 ? 6.078 1.021 -2.414 1 91.31 108 SER A O 1
ATOM 877 N N . GLN A 1 109 ? 4.641 -0.263 -1.447 1 91.19 109 GLN A N 1
ATOM 878 C CA . GLN A 1 109 ? 4.465 0.663 -0.333 1 91.19 109 GLN A CA 1
ATOM 879 C C . GLN A 1 109 ? 5.492 0.407 0.764 1 91.19 109 GLN A C 1
ATOM 881 O O . GLN A 1 109 ? 5.488 1.081 1.796 1 91.19 109 GLN A O 1
ATOM 886 N N . PHE A 1 110 ? 6.348 -0.517 0.542 1 94.94 110 PHE A N 1
ATOM 887 C CA . PHE A 1 110 ? 7.316 -0.902 1.562 1 94.94 110 PHE A CA 1
ATOM 888 C C . PHE A 1 110 ? 8.742 -0.739 1.045 1 94.94 110 PHE A C 1
ATOM 890 O O . PHE A 1 110 ? 8.984 -0.865 -0.156 1 94.94 110 PHE A O 1
ATOM 897 N N . ASP A 1 111 ? 9.609 -0.491 1.981 1 92.75 111 ASP A N 1
ATOM 898 C CA . ASP A 1 111 ? 11.023 -0.571 1.647 1 92.75 111 ASP A CA 1
ATOM 899 C C . ASP A 1 111 ? 11.438 -2.008 1.327 1 92.75 111 ASP A C 1
ATOM 901 O O . ASP A 1 111 ? 10.992 -2.947 1.991 1 92.75 111 ASP A O 1
ATOM 905 N N . PRO A 1 112 ? 12.297 -2.123 0.364 1 93.19 112 PRO A N 1
ATOM 906 C CA . PRO A 1 112 ? 12.75 -3.473 0.026 1 93.19 112 PRO A CA 1
ATOM 907 C C . PRO A 1 112 ? 13.242 -4.25 1.244 1 93.19 112 PRO A C 1
ATOM 909 O O . PRO A 1 112 ? 13.062 -5.469 1.316 1 93.19 112 PRO A O 1
ATOM 912 N N . THR A 1 113 ? 13.789 -3.555 2.221 1 94.56 113 THR A N 1
ATOM 913 C CA . THR A 1 113 ? 14.344 -4.223 3.393 1 94.56 113 THR A CA 1
ATOM 914 C C . THR A 1 113 ? 13.227 -4.715 4.312 1 94.56 113 THR A C 1
ATOM 916 O O . THR A 1 113 ? 13.469 -5.52 5.211 1 94.56 113 THR A O 1
ATOM 919 N N . GLU A 1 114 ? 12.008 -4.238 4.117 1 96.75 114 GLU A N 1
ATOM 920 C CA . GLU A 1 114 ? 10.867 -4.602 4.957 1 96.75 114 GLU A CA 1
ATOM 921 C C . GLU A 1 114 ? 10.133 -5.82 4.398 1 96.75 114 GLU A C 1
ATOM 923 O O . GLU A 1 114 ? 9.273 -6.395 5.07 1 96.75 114 GLU A O 1
ATOM 928 N N . VAL A 1 115 ? 10.523 -6.254 3.234 1 97.5 115 VAL A N 1
ATOM 929 C CA . VAL A 1 115 ? 9.812 -7.328 2.551 1 97.5 115 VAL A CA 1
ATOM 930 C C . VAL A 1 115 ? 10.469 -8.672 2.871 1 97.5 115 VAL A C 1
ATOM 932 O O . VAL A 1 115 ? 11.688 -8.82 2.727 1 97.5 115 VAL A O 1
ATOM 935 N N . LYS A 1 116 ? 9.672 -9.586 3.324 1 97.38 116 LYS A N 1
ATOM 936 C CA . LYS A 1 116 ? 10.148 -10.922 3.67 1 97.38 116 LYS A CA 1
ATOM 937 C C . LYS A 1 116 ? 9.414 -11.992 2.867 1 97.38 116 LYS A C 1
ATOM 939 O O . LYS A 1 116 ? 8.195 -11.922 2.711 1 97.38 116 LYS A O 1
ATOM 944 N N . VAL A 1 117 ? 10.195 -12.938 2.375 1 97.38 117 VAL A N 1
ATOM 945 C CA . VAL A 1 117 ? 9.656 -14.078 1.643 1 97.38 117 VAL A CA 1
ATOM 946 C C . VAL A 1 117 ? 10.078 -15.383 2.324 1 97.38 117 VAL A C 1
ATOM 948 O O . VAL A 1 117 ? 11.273 -15.625 2.523 1 97.38 117 VAL A O 1
ATOM 951 N N . LYS A 1 118 ? 9.055 -16.156 2.701 1 96.31 118 LYS A N 1
ATOM 952 C CA . LYS A 1 118 ? 9.312 -17.422 3.375 1 96.31 118 LYS A CA 1
ATOM 953 C C . LYS A 1 118 ? 8.523 -18.562 2.73 1 96.31 118 LYS A C 1
ATOM 955 O O . LYS A 1 118 ? 7.422 -18.344 2.23 1 96.31 118 LYS A O 1
ATOM 960 N N . ILE A 1 119 ? 9.172 -19.719 2.762 1 94.38 119 ILE A N 1
ATOM 961 C CA . ILE A 1 119 ? 8.469 -20.938 2.357 1 94.38 119 ILE A CA 1
ATOM 962 C C . ILE A 1 119 ? 8.422 -21.922 3.523 1 94.38 119 ILE A C 1
ATOM 964 O O . ILE A 1 119 ? 9.453 -22.25 4.105 1 94.38 119 ILE A O 1
ATOM 968 N N . LEU A 1 120 ? 7.191 -22.281 3.91 1 88.75 120 LEU A N 1
ATOM 969 C CA . LEU A 1 120 ? 6.945 -23.266 4.949 1 88.75 120 LEU A CA 1
ATOM 970 C C . LEU A 1 120 ? 6.113 -24.422 4.402 1 88.75 120 LEU A C 1
ATOM 972 O O . LEU A 1 120 ? 4.898 -24.297 4.23 1 88.75 120 LEU A O 1
ATOM 976 N N . ASN A 1 121 ? 6.586 -25.703 4.355 1 82.88 121 ASN A N 1
ATOM 977 C CA . ASN A 1 121 ? 5.848 -26.859 3.836 1 82.88 121 ASN A CA 1
ATOM 978 C C . ASN A 1 121 ? 5.004 -26.484 2.621 1 82.88 121 ASN A C 1
ATOM 980 O O . ASN A 1 121 ? 3.779 -26.594 2.65 1 82.88 121 ASN A O 1
ATOM 984 N N . ASP A 1 122 ? 5.266 -25.984 1.604 1 89.19 122 ASP A N 1
ATOM 985 C CA . ASP A 1 122 ? 4.648 -25.656 0.322 1 89.19 122 ASP A CA 1
ATOM 986 C C . ASP A 1 122 ? 3.838 -24.375 0.418 1 89.19 122 ASP A C 1
ATOM 988 O O . ASP A 1 122 ? 3.033 -24.062 -0.466 1 89.19 122 ASP A O 1
ATOM 992 N N . LEU A 1 123 ? 4.012 -23.703 1.534 1 92.75 123 LEU A N 1
ATOM 993 C CA . LEU A 1 123 ? 3.312 -22.438 1.689 1 92.75 123 LEU A CA 1
ATOM 994 C C . LEU A 1 123 ? 4.27 -21.266 1.51 1 92.75 123 LEU A C 1
ATOM 996 O O . LEU A 1 123 ? 5.227 -21.109 2.273 1 92.75 123 LEU A O 1
ATOM 1000 N N . LEU A 1 124 ? 3.98 -20.578 0.472 1 96.25 124 LEU A N 1
ATOM 1001 C CA . LEU A 1 124 ? 4.719 -19.344 0.259 1 96.25 124 LEU A CA 1
ATOM 1002 C C . LEU A 1 124 ? 4.098 -18.203 1.051 1 96.25 124 LEU A C 1
ATOM 1004 O O . LEU A 1 124 ? 2.893 -17.953 0.959 1 96.25 124 LEU A O 1
ATOM 1008 N N . VAL A 1 125 ? 4.906 -17.547 1.854 1 96.75 125 VAL A N 1
ATOM 1009 C CA . VAL A 1 125 ? 4.422 -16.422 2.639 1 96.75 125 VAL A CA 1
ATOM 1010 C C . VAL A 1 125 ? 5.219 -15.164 2.287 1 96.75 125 VAL A C 1
ATOM 1012 O O . VAL A 1 125 ? 6.441 -15.141 2.441 1 96.75 125 VAL A O 1
ATOM 1015 N N . VAL A 1 126 ? 4.516 -14.164 1.785 1 97.69 126 VAL A N 1
ATOM 1016 C CA . VAL A 1 126 ? 5.09 -12.844 1.54 1 97.69 126 VAL A CA 1
ATOM 1017 C C . VAL A 1 126 ? 4.555 -11.852 2.566 1 97.69 126 VAL A C 1
ATOM 1019 O O . VAL A 1 126 ? 3.344 -11.664 2.689 1 97.69 126 VAL A O 1
ATOM 1022 N N . SER A 1 127 ? 5.457 -11.273 3.305 1 97.94 127 SER A N 1
ATOM 1023 C CA . SER A 1 127 ? 5.023 -10.344 4.344 1 97.94 127 SER A CA 1
ATOM 1024 C C . SER A 1 127 ? 5.887 -9.086 4.359 1 97.94 127 SER A C 1
ATOM 1026 O O . SER A 1 127 ? 7.051 -9.125 3.949 1 97.94 127 SER A O 1
ATOM 1028 N N . ALA A 1 128 ? 5.266 -7.922 4.766 1 98 128 ALA A N 1
ATOM 1029 C CA . ALA A 1 128 ? 5.957 -6.652 4.961 1 98 128 ALA A CA 1
ATOM 1030 C C . ALA A 1 128 ? 5.258 -5.801 6.016 1 98 128 ALA A C 1
ATOM 1032 O O . ALA A 1 128 ? 4.027 -5.781 6.09 1 98 128 ALA A O 1
ATOM 1033 N N . THR A 1 129 ? 6.035 -5.152 6.875 1 97.56 129 THR A N 1
ATOM 1034 C CA . THR A 1 129 ? 5.496 -4.277 7.91 1 97.56 129 THR A CA 1
ATOM 1035 C C . THR A 1 129 ? 6.289 -2.977 7.988 1 97.56 129 THR A C 1
ATOM 1037 O O . THR A 1 129 ? 7.523 -2.992 7.953 1 97.56 129 THR A O 1
ATOM 1040 N N . HIS A 1 130 ? 5.547 -1.874 7.992 1 96.06 130 HIS A N 1
ATOM 1041 C CA . HIS A 1 130 ? 6.133 -0.554 8.195 1 96.06 130 HIS A CA 1
ATOM 1042 C C . HIS A 1 130 ? 5.52 0.144 9.406 1 96.06 130 HIS A C 1
ATOM 1044 O O . HIS A 1 130 ? 4.293 0.24 9.516 1 96.06 130 HIS A O 1
ATOM 1050 N N . ARG A 1 131 ? 6.363 0.564 10.32 1 95.12 131 ARG A N 1
ATOM 1051 C CA . ARG A 1 131 ? 5.918 1.275 11.516 1 95.12 131 ARG A CA 1
ATOM 1052 C C . ARG A 1 131 ? 6.77 2.516 11.766 1 95.12 131 ARG A C 1
ATOM 1054 O O . ARG A 1 131 ? 8 2.439 11.758 1 95.12 131 ARG A O 1
ATOM 1061 N N . GLU A 1 132 ? 6.004 3.611 11.812 1 92.38 132 GLU A N 1
ATOM 1062 C CA . GLU A 1 132 ? 6.633 4.867 12.219 1 92.38 132 GLU A CA 1
ATOM 1063 C C . GLU A 1 132 ? 5.844 5.543 13.336 1 92.38 132 GLU A C 1
ATOM 1065 O O . GLU A 1 132 ? 4.617 5.656 13.25 1 92.38 132 GLU A O 1
ATOM 1070 N N . LYS A 1 133 ? 6.594 5.883 14.391 1 88.56 133 LYS A N 1
ATOM 1071 C CA . LYS A 1 133 ? 5.957 6.598 15.492 1 88.56 133 LYS A CA 1
ATOM 1072 C C . LYS A 1 133 ? 6.719 7.879 15.828 1 88.56 133 LYS A C 1
ATOM 1074 O O . LYS A 1 133 ? 7.941 7.855 15.984 1 88.56 133 LYS A O 1
ATOM 1079 N N . SER A 1 134 ? 6.047 8.906 15.609 1 83.31 134 SER A N 1
ATOM 1080 C CA . SER A 1 134 ? 6.547 10.203 16.078 1 83.31 134 SER A CA 1
ATOM 1081 C C . SER A 1 134 ? 5.547 10.883 17 1 83.31 134 SER A C 1
ATOM 1083 O O . SER A 1 134 ? 4.453 10.359 17.234 1 83.31 134 SER A O 1
ATOM 1085 N N . GLU A 1 135 ? 6.055 11.961 17.641 1 78.25 135 GLU A N 1
ATOM 1086 C CA . GLU A 1 135 ? 5.148 12.719 18.5 1 78.25 135 GLU A CA 1
ATOM 1087 C C . GLU A 1 135 ? 3.963 13.266 17.703 1 78.25 135 GLU A C 1
ATOM 1089 O O . GLU A 1 135 ? 4.133 14.109 16.828 1 78.25 135 GLU A O 1
ATOM 1094 N N . GLY A 1 136 ? 2.811 12.711 17.75 1 77.94 136 GLY A N 1
ATOM 1095 C CA . GLY A 1 136 ? 1.567 13.211 17.188 1 77.94 136 GLY A CA 1
ATOM 1096 C C . GLY A 1 136 ? 1.258 12.625 15.82 1 77.94 136 GLY A C 1
ATOM 1097 O O . GLY A 1 136 ? 0.232 12.945 15.219 1 77.94 136 GLY A O 1
ATOM 1098 N N . ALA A 1 137 ? 2.34 11.906 15.305 1 85.38 137 ALA A N 1
ATOM 1099 C CA . ALA A 1 137 ? 2.104 11.289 14.008 1 85.38 137 ALA A CA 1
ATOM 1100 C C . ALA A 1 137 ? 2.557 9.828 14 1 85.38 137 ALA A C 1
ATOM 1102 O O . ALA A 1 137 ? 3.65 9.516 14.477 1 85.38 137 ALA A O 1
ATOM 1103 N N . THR A 1 138 ? 1.651 8.961 13.719 1 92.56 138 THR A N 1
ATOM 1104 C CA . THR A 1 138 ? 1.996 7.551 13.609 1 92.56 138 THR A CA 1
ATOM 1105 C C . THR A 1 138 ? 1.613 7.004 12.242 1 92.56 138 THR A C 1
ATOM 1107 O O . THR A 1 138 ? 0.64 7.461 11.633 1 92.56 138 THR A O 1
ATOM 1110 N N . ILE A 1 139 ? 2.521 6.117 11.719 1 92.81 139 ILE A N 1
ATOM 1111 C CA . ILE A 1 139 ? 2.236 5.426 10.469 1 92.81 139 ILE A CA 1
ATOM 1112 C C . ILE A 1 139 ? 2.398 3.922 10.664 1 92.81 139 ILE A C 1
ATOM 1114 O O . ILE A 1 139 ? 3.383 3.467 11.25 1 92.81 139 ILE A O 1
ATOM 1118 N N . TYR A 1 140 ? 1.364 3.229 10.305 1 96.56 140 TYR A N 1
ATOM 1119 C CA . TYR A 1 140 ? 1.417 1.771 10.328 1 96.56 140 TYR A CA 1
ATOM 1120 C C . TYR A 1 140 ? 0.89 1.188 9.023 1 96.56 140 TYR A C 1
ATOM 1122 O O . TYR A 1 140 ? -0.183 1.573 8.555 1 96.56 140 TYR A O 1
ATOM 1130 N N . ARG A 1 141 ? 1.76 0.25 8.383 1 97 141 ARG A N 1
ATOM 1131 C CA . ARG A 1 141 ? 1.366 -0.511 7.203 1 97 141 ARG A CA 1
ATOM 1132 C C . ARG A 1 141 ? 1.727 -1.985 7.359 1 97 141 ARG A C 1
ATOM 1134 O O . ARG A 1 141 ? 2.783 -2.318 7.898 1 97 141 ARG A O 1
ATOM 1141 N N . GLU A 1 142 ? 0.841 -2.803 6.863 1 98.12 142 GLU A N 1
ATOM 1142 C CA . GLU A 1 142 ? 1.108 -4.238 6.91 1 98.12 142 GLU A CA 1
ATOM 1143 C C . GLU A 1 142 ? 0.62 -4.934 5.645 1 98.12 142 GLU A C 1
ATOM 1145 O O . GLU A 1 142 ? -0.418 -4.566 5.09 1 98.12 142 GLU A O 1
ATOM 1150 N N . TYR A 1 143 ? 1.414 -5.836 5.164 1 97.88 143 TYR A N 1
ATOM 1151 C CA . TYR A 1 143 ? 1.089 -6.68 4.02 1 97.88 143 TYR A CA 1
ATOM 1152 C C . TYR A 1 143 ? 1.409 -8.141 4.316 1 97.88 143 TYR A C 1
ATOM 1154 O O . TYR A 1 143 ? 2.479 -8.453 4.844 1 97.88 143 TYR A O 1
ATOM 1162 N N . ASN A 1 144 ? 0.463 -9.055 4.062 1 97.5 144 ASN A N 1
ATOM 1163 C CA . ASN A 1 144 ? 0.652 -10.5 4.207 1 97.5 144 ASN A CA 1
ATOM 1164 C C . ASN A 1 144 ? -0.117 -11.273 3.141 1 97.5 144 ASN A C 1
ATOM 1166 O O . ASN A 1 144 ? -1.323 -11.078 2.979 1 97.5 144 ASN A O 1
ATOM 1170 N N . ARG A 1 145 ? 0.607 -12.031 2.408 1 96.38 145 ARG A N 1
ATOM 1171 C CA . ARG A 1 145 ? -0.017 -12.883 1.398 1 96.38 145 ARG A CA 1
ATOM 1172 C C . ARG A 1 145 ? 0.525 -14.305 1.47 1 96.38 145 ARG A C 1
ATOM 1174 O O . ARG A 1 145 ? 1.732 -14.508 1.618 1 96.38 145 ARG A O 1
ATOM 1181 N N . GLU A 1 146 ? -0.379 -15.219 1.446 1 95.5 146 GLU A N 1
ATOM 1182 C CA . GLU A 1 146 ? -0.021 -16.625 1.43 1 95.5 146 GLU A CA 1
ATOM 1183 C C . GLU A 1 146 ? -0.476 -17.297 0.136 1 95.5 146 GLU A C 1
ATOM 1185 O O . GLU A 1 146 ? -1.555 -17 -0.378 1 95.5 146 GLU A O 1
ATOM 1190 N N . PHE A 1 147 ? 0.411 -18.188 -0.321 1 95.19 147 PHE A N 1
ATOM 1191 C CA . PHE A 1 147 ? 0.119 -18.953 -1.526 1 95.19 147 PHE A CA 1
ATOM 1192 C C . PHE A 1 147 ? 0.628 -20.391 -1.396 1 95.19 147 PHE A C 1
ATOM 1194 O O . PHE A 1 147 ? 1.798 -20.609 -1.075 1 95.19 147 PHE A O 1
ATOM 1201 N N . THR A 1 148 ? -0.222 -21.328 -1.645 1 92.19 148 THR A N 1
ATOM 1202 C CA . THR A 1 148 ? 0.179 -22.719 -1.58 1 92.19 148 THR A CA 1
ATOM 1203 C C . THR A 1 148 ? 0.852 -23.156 -2.881 1 92.19 148 THR A C 1
ATOM 1205 O O . THR A 1 148 ? 0.237 -23.109 -3.949 1 92.19 148 THR A O 1
ATOM 1208 N N . LEU A 1 149 ? 2.049 -23.594 -2.777 1 92.38 149 LEU A N 1
ATOM 1209 C CA . LEU A 1 149 ? 2.848 -24.062 -3.904 1 92.38 149 LEU A CA 1
ATOM 1210 C C . LEU A 1 149 ? 2.561 -25.531 -4.195 1 92.38 149 LEU A C 1
ATOM 1212 O O . LEU A 1 149 ? 1.975 -26.234 -3.367 1 92.38 149 LEU A O 1
ATOM 1216 N N . PRO A 1 150 ? 2.914 -25.938 -5.441 1 86.94 150 PRO A N 1
ATOM 1217 C CA . PRO A 1 150 ? 2.777 -27.359 -5.711 1 86.94 150 PRO A CA 1
ATOM 1218 C C . PRO A 1 150 ? 3.525 -28.234 -4.699 1 86.94 150 PRO A C 1
ATOM 1220 O O . PRO A 1 150 ? 4.629 -27.875 -4.273 1 86.94 150 PRO A O 1
ATOM 1223 N N . PRO A 1 151 ? 2.836 -29.344 -4.379 1 84.12 151 PRO A N 1
ATOM 1224 C CA . PRO A 1 151 ? 3.5 -30.219 -3.416 1 84.12 151 PRO A CA 1
ATOM 1225 C C . PRO A 1 151 ? 4.879 -30.672 -3.885 1 84.12 151 PRO A C 1
ATOM 1227 O O . PRO A 1 151 ? 5.062 -31 -5.062 1 84.12 151 PRO A O 1
ATOM 1230 N N . GLY A 1 152 ? 5.82 -30.609 -2.938 1 82.56 152 GLY A N 1
ATOM 1231 C CA . GLY A 1 152 ? 7.156 -31.094 -3.24 1 82.56 152 GLY A CA 1
ATOM 1232 C C . GLY A 1 152 ? 8.055 -30.031 -3.84 1 82.56 152 GLY A C 1
ATOM 1233 O O . GLY A 1 152 ? 9.18 -30.312 -4.25 1 82.56 152 GLY A O 1
ATOM 1234 N N . THR A 1 153 ? 7.582 -28.812 -3.918 1 88.12 153 THR A N 1
ATOM 1235 C CA . THR A 1 153 ? 8.414 -27.719 -4.414 1 88.12 153 THR A CA 1
ATOM 1236 C C . THR A 1 153 ? 9.703 -27.625 -3.611 1 88.12 153 THR A C 1
ATOM 1238 O O . THR A 1 153 ? 9.68 -27.578 -2.381 1 88.12 153 THR A O 1
ATOM 1241 N N . ASP A 1 154 ? 10.82 -27.672 -4.367 1 88.5 154 ASP A N 1
ATOM 1242 C CA . ASP A 1 154 ? 12.125 -27.5 -3.734 1 88.5 154 ASP A CA 1
ATOM 1243 C C . ASP A 1 154 ? 12.406 -26.016 -3.477 1 88.5 154 ASP A C 1
ATOM 1245 O O . ASP A 1 154 ? 12.555 -25.234 -4.418 1 88.5 154 ASP A O 1
ATOM 1249 N N . PRO A 1 155 ? 12.516 -25.594 -2.211 1 90.31 155 PRO A N 1
ATOM 1250 C CA . PRO A 1 155 ? 12.766 -24.188 -1.891 1 90.31 155 PRO A CA 1
ATOM 1251 C C . PRO A 1 155 ? 14.031 -23.656 -2.559 1 90.31 155 PRO A C 1
ATOM 1253 O O . PRO A 1 155 ? 14.117 -22.453 -2.854 1 90.31 155 PRO A O 1
ATOM 1256 N N . ASP A 1 156 ? 14.938 -24.484 -2.871 1 90.81 156 ASP A N 1
ATOM 1257 C CA . ASP A 1 156 ? 16.203 -24.062 -3.459 1 90.81 156 ASP A CA 1
ATOM 1258 C C . ASP A 1 156 ? 16.016 -23.641 -4.918 1 90.81 156 ASP A C 1
ATOM 1260 O O . ASP A 1 156 ? 16.875 -22.969 -5.492 1 90.81 156 ASP A O 1
ATOM 1264 N N . THR A 1 157 ? 14.883 -24.078 -5.477 1 91.94 157 THR A N 1
ATOM 1265 C CA . THR A 1 157 ? 14.633 -23.766 -6.879 1 91.94 157 THR A CA 1
ATOM 1266 C C . THR A 1 157 ? 13.781 -22.5 -7 1 91.94 157 THR A C 1
ATOM 1268 O O . THR A 1 157 ? 13.531 -22.016 -8.109 1 91.94 157 THR A O 1
ATOM 1271 N N . VAL A 1 158 ? 13.383 -21.984 -5.887 1 94.31 158 VAL A N 1
ATOM 1272 C CA . VAL A 1 158 ? 12.531 -20.797 -5.879 1 94.31 158 VAL A CA 1
ATOM 1273 C C . VAL A 1 158 ? 13.391 -19.531 -5.938 1 94.31 158 VAL A C 1
ATOM 1275 O O . VAL A 1 158 ? 14.32 -19.375 -5.148 1 94.31 158 VAL A O 1
ATOM 1278 N N . VAL A 1 159 ? 13.117 -18.703 -6.945 1 94.56 159 VAL A N 1
ATOM 1279 C CA . VAL A 1 159 ? 13.836 -17.453 -7.109 1 94.56 159 VAL A CA 1
ATOM 1280 C C . VAL A 1 159 ? 12.875 -16.266 -6.914 1 94.56 159 VAL A C 1
ATOM 1282 O O . VAL A 1 159 ? 11.75 -16.297 -7.406 1 94.56 159 VAL A O 1
ATOM 1285 N N . SER A 1 160 ? 13.344 -15.289 -6.203 1 95.81 160 SER A N 1
ATOM 1286 C CA . SER A 1 160 ? 12.523 -14.094 -5.977 1 95.81 160 SER A CA 1
ATOM 1287 C C . SER A 1 160 ? 13.266 -12.836 -6.402 1 95.81 160 SER A C 1
ATOM 1289 O O . SER A 1 160 ? 14.477 -12.711 -6.188 1 95.81 160 SER A O 1
ATOM 1291 N N . SER A 1 161 ? 12.547 -11.93 -7.062 1 95.81 161 SER A N 1
ATOM 1292 C CA . SER A 1 161 ? 13.102 -10.648 -7.496 1 95.81 161 SER A CA 1
ATOM 1293 C C . SER A 1 161 ? 12.125 -9.508 -7.219 1 95.81 161 SER A C 1
ATOM 1295 O O . SER A 1 161 ? 10.906 -9.672 -7.348 1 95.81 161 SER A O 1
ATOM 1297 N N . LEU A 1 162 ? 12.633 -8.391 -6.824 1 95.06 162 LEU A N 1
ATOM 1298 C CA . LEU A 1 162 ? 11.836 -7.207 -6.531 1 95.06 162 LEU A CA 1
ATOM 1299 C C . LEU A 1 162 ? 12.172 -6.07 -7.492 1 95.06 162 LEU A C 1
ATOM 1301 O O . LEU A 1 162 ? 13.328 -5.656 -7.59 1 95.06 162 LEU A O 1
ATOM 1305 N N . SER A 1 163 ? 11.227 -5.605 -8.188 1 91.88 163 SER A N 1
ATOM 1306 C CA . SER A 1 163 ? 11.422 -4.504 -9.125 1 91.88 163 SER A CA 1
ATOM 1307 C C . SER A 1 163 ? 11.43 -3.16 -8.406 1 91.88 163 SER A C 1
ATOM 1309 O O . SER A 1 163 ? 11.008 -3.064 -7.25 1 91.88 163 SER A O 1
ATOM 1311 N N . ARG A 1 164 ? 11.828 -2.16 -9.18 1 86.25 164 ARG A N 1
ATOM 1312 C CA . ARG A 1 164 ? 11.922 -0.817 -8.617 1 86.25 164 ARG A CA 1
ATOM 1313 C C . ARG A 1 164 ? 10.547 -0.271 -8.266 1 86.25 164 ARG A C 1
ATOM 1315 O O . ARG A 1 164 ? 10.391 0.455 -7.281 1 86.25 164 ARG A O 1
ATOM 1322 N N . ASP A 1 165 ? 9.664 -0.667 -9.062 1 86.75 165 ASP A N 1
ATOM 1323 C CA . ASP A 1 165 ? 8.312 -0.151 -8.844 1 86.75 165 ASP A CA 1
ATOM 1324 C C . ASP A 1 165 ? 7.59 -0.951 -7.762 1 86.75 165 ASP A C 1
ATOM 1326 O O . ASP A 1 165 ? 6.414 -0.708 -7.488 1 86.75 165 ASP A O 1
ATOM 1330 N N . GLY A 1 166 ? 8.297 -1.896 -7.172 1 91.81 166 GLY A N 1
ATOM 1331 C CA . GLY A 1 166 ? 7.793 -2.568 -5.988 1 91.81 166 GLY A CA 1
ATOM 1332 C C . GLY A 1 166 ? 6.988 -3.816 -6.305 1 91.81 166 GLY A C 1
ATOM 1333 O O . GLY A 1 166 ? 6.117 -4.211 -5.531 1 91.81 166 GLY A O 1
ATOM 1334 N N . VAL A 1 167 ? 7.262 -4.406 -7.414 1 95 167 VAL A N 1
ATOM 1335 C CA . VAL A 1 167 ? 6.625 -5.68 -7.734 1 95 167 VAL A CA 1
ATOM 1336 C C . VAL A 1 167 ? 7.586 -6.828 -7.438 1 95 167 VAL A C 1
ATOM 1338 O O . VAL A 1 167 ? 8.68 -6.895 -8 1 95 167 VAL A O 1
ATOM 1341 N N . LEU A 1 168 ? 7.172 -7.691 -6.504 1 96.75 168 LEU A N 1
ATOM 1342 C CA . LEU A 1 168 ? 7.93 -8.891 -6.176 1 96.75 168 LEU A CA 1
ATOM 1343 C C . LEU A 1 168 ? 7.508 -10.062 -7.066 1 96.75 168 LEU A C 1
ATOM 1345 O O . LEU A 1 168 ? 6.32 -10.375 -7.156 1 96.75 168 LEU A O 1
ATOM 1349 N N . THR A 1 169 ? 8.484 -10.641 -7.715 1 96.75 169 THR A N 1
ATOM 1350 C CA . THR A 1 169 ? 8.219 -11.805 -8.555 1 96.75 169 THR A CA 1
ATOM 1351 C C . THR A 1 169 ? 8.859 -13.055 -7.957 1 96.75 169 THR A C 1
ATOM 1353 O O . THR A 1 169 ? 10.047 -13.062 -7.648 1 96.75 169 THR A O 1
ATOM 1356 N N . VAL A 1 170 ? 8.07 -14.055 -7.734 1 96.56 170 VAL A N 1
ATOM 1357 C CA . VAL A 1 170 ? 8.555 -15.344 -7.25 1 96.56 170 VAL A CA 1
ATOM 1358 C C . VAL A 1 170 ? 8.344 -16.406 -8.328 1 96.56 170 VAL A C 1
ATOM 1360 O O . VAL A 1 170 ? 7.223 -16.609 -8.812 1 96.56 170 VAL A O 1
ATOM 1363 N N . GLN A 1 171 ? 9.438 -17.078 -8.656 1 95.5 171 GLN A N 1
ATOM 1364 C CA . GLN A 1 171 ? 9.375 -18.078 -9.711 1 95.5 171 GLN A CA 1
ATOM 1365 C C . GLN A 1 171 ? 9.836 -19.438 -9.203 1 95.5 171 GLN A C 1
ATOM 1367 O O . GLN A 1 171 ? 10.789 -19.531 -8.43 1 95.5 171 GLN A O 1
ATOM 1372 N N . THR A 1 172 ? 9.133 -20.469 -9.656 1 93.75 172 THR A N 1
ATOM 1373 C CA . THR A 1 172 ? 9.492 -21.844 -9.328 1 93.75 172 THR A CA 1
ATOM 1374 C C . THR A 1 172 ? 9.086 -22.797 -10.453 1 93.75 172 THR A C 1
ATOM 1376 O O . THR A 1 172 ? 8.094 -22.562 -11.148 1 93.75 172 THR A O 1
ATOM 1379 N N . PRO A 1 173 ? 9.859 -23.844 -10.609 1 91.75 173 PRO A N 1
ATOM 1380 C CA . PRO A 1 173 ? 9.438 -24.828 -11.609 1 91.75 173 PRO A CA 1
ATOM 1381 C C . PRO A 1 173 ? 8.102 -25.469 -11.273 1 91.75 173 PRO A C 1
ATOM 1383 O O . PRO A 1 173 ? 7.797 -25.703 -10.102 1 91.75 173 PRO A O 1
ATOM 1386 N N . LEU A 1 174 ? 7.312 -25.672 -12.273 1 89.31 174 LEU A N 1
ATOM 1387 C CA . LEU A 1 174 ? 6.062 -26.406 -12.148 1 89.31 174 LEU A CA 1
ATOM 1388 C C . LEU A 1 174 ? 6.203 -27.812 -12.719 1 89.31 174 LEU A C 1
ATOM 1390 O O . LEU A 1 174 ? 6.234 -28 -13.938 1 89.31 174 LEU A O 1
ATOM 1394 N N . ILE A 1 175 ? 6.324 -28.797 -11.781 1 79.19 175 ILE A N 1
ATOM 1395 C CA . ILE A 1 175 ? 6.605 -30.156 -12.219 1 79.19 175 ILE A CA 1
ATOM 1396 C C . ILE A 1 175 ? 5.316 -30.969 -12.219 1 79.19 175 ILE A C 1
ATOM 1398 O O . ILE A 1 175 ? 4.547 -30.938 -11.25 1 79.19 175 ILE A O 1
ATOM 1402 N N . GLN A 1 176 ? 5.148 -31.609 -13.367 1 73.62 176 GLN A N 1
ATOM 1403 C CA . GLN A 1 176 ? 4 -32.5 -13.438 1 73.62 176 GLN A CA 1
ATOM 1404 C C . GLN A 1 176 ? 4.215 -33.75 -12.57 1 73.62 176 GLN A C 1
ATOM 1406 O O . GLN A 1 176 ? 5.309 -34.312 -12.562 1 73.62 176 GLN A O 1
ATOM 1411 N N . PRO A 1 177 ? 3.215 -34 -11.719 1 69.06 177 PRO A N 1
ATOM 1412 C CA . PRO A 1 177 ? 3.359 -35.219 -10.961 1 69.06 177 PRO A CA 1
ATOM 1413 C C . PRO A 1 177 ? 3.375 -36.469 -11.859 1 69.06 177 PRO A C 1
ATOM 1415 O O . PRO A 1 177 ? 2.801 -36.469 -12.945 1 69.06 177 PRO A O 1
ATOM 1418 N N . PRO A 1 178 ? 4.301 -37.469 -11.477 1 62 178 PRO A N 1
ATOM 1419 C CA . PRO A 1 178 ? 4.312 -38.688 -12.266 1 62 178 PRO A CA 1
ATOM 1420 C C . PRO A 1 178 ? 2.928 -39.344 -12.391 1 62 178 PRO A C 1
ATOM 1422 O O . PRO A 1 178 ? 2.123 -39.25 -11.461 1 62 178 PRO A O 1
ATOM 1425 N N . VAL A 1 179 ? 2.357 -39.281 -13.508 1 55.22 179 VAL A N 1
ATOM 1426 C CA . VAL A 1 179 ? 1.11 -40 -13.734 1 55.22 179 VAL A CA 1
ATOM 1427 C C . VAL A 1 179 ? 1.244 -41.438 -13.227 1 55.22 179 VAL A C 1
ATOM 1429 O O . VAL A 1 179 ? 2.166 -42.156 -13.617 1 55.22 179 VAL A O 1
ATOM 1432 N N . SER A 1 180 ? 1.073 -41.781 -12.039 1 51.06 180 SER A N 1
ATOM 1433 C CA . SER A 1 180 ? 1.075 -43.188 -11.664 1 51.06 180 SER A CA 1
ATOM 1434 C C . SER A 1 180 ? 0.433 -44.062 -12.75 1 51.06 180 SER A C 1
ATOM 1436 O O . SER A 1 180 ? -0.642 -43.719 -13.258 1 51.06 180 SER A O 1
ATOM 1438 N N . THR A 1 181 ? 1.221 -44.75 -13.539 1 43.56 181 THR A N 1
ATOM 1439 C CA . THR A 1 181 ? 0.786 -45.875 -14.352 1 43.56 181 THR A CA 1
ATOM 1440 C C . THR A 1 181 ? -0.23 -46.719 -13.586 1 43.56 181 THR A C 1
ATOM 1442 O O . THR A 1 181 ? 0.114 -47.375 -12.602 1 43.56 181 THR A O 1
ATOM 1445 N N . LEU A 1 182 ? -1.409 -46.281 -13.25 1 42.75 182 LEU A N 1
ATOM 1446 C CA . LEU A 1 182 ? -2.373 -47.281 -12.852 1 42.75 182 LEU A CA 1
ATOM 1447 C C . LEU A 1 182 ? -2.168 -48.562 -13.648 1 42.75 182 LEU A C 1
ATOM 1449 O O . LEU A 1 182 ? -2.09 -48.531 -14.875 1 42.75 182 LEU A O 1
ATOM 1453 N N . GLN A 1 183 ? -1.426 -49.5 -13.156 1 42.47 183 GLN A N 1
ATOM 1454 C CA . GLN A 1 183 ? -1.272 -50.875 -13.648 1 42.47 183 GLN A CA 1
ATOM 1455 C C . GLN A 1 183 ? -2.555 -51.375 -14.305 1 42.47 183 GLN A C 1
ATOM 1457 O O . GLN A 1 183 ? -3.639 -51.25 -13.727 1 42.47 183 GLN A O 1
ATOM 1462 N N . LYS A 1 184 ? -2.623 -51.438 -15.617 1 42.09 184 LYS A N 1
ATOM 1463 C CA . LYS A 1 184 ? -3.611 -52.312 -16.25 1 42.09 184 LYS A CA 1
ATOM 1464 C C . LYS A 1 184 ? -3.779 -53.594 -15.461 1 42.09 184 LYS A C 1
ATOM 1466 O O . LYS A 1 184 ? -2.799 -54.281 -15.148 1 42.09 184 LYS A O 1
ATOM 1471 N N . PRO A 1 185 ? -4.855 -53.688 -14.742 1 38.94 185 PRO A N 1
ATOM 1472 C CA . PRO A 1 185 ? -5.02 -55.094 -14.312 1 38.94 185 PRO A CA 1
ATOM 1473 C C . PRO A 1 185 ? -4.641 -56.094 -15.406 1 38.94 185 PRO A C 1
ATOM 1475 O O . PRO A 1 185 ? -4.934 -55.875 -16.578 1 38.94 185 PRO A O 1
ATOM 1478 N N . ASN A 1 186 ? -3.496 -56.812 -15.211 1 32.25 186 ASN A N 1
ATOM 1479 C CA . ASN A 1 186 ? -3.504 -58.031 -15.977 1 32.25 186 ASN A CA 1
ATOM 1480 C C . ASN A 1 186 ? -4.824 -58.781 -15.82 1 32.25 186 ASN A C 1
ATOM 1482 O O . ASN A 1 186 ? -5.348 -58.906 -14.711 1 32.25 186 ASN A O 1
ATOM 1486 N N . MET B 1 1 ? 21.766 -61.406 47.5 1 32.69 1 MET B N 1
ATOM 1487 C CA . MET B 1 1 ? 21.031 -61.312 46.25 1 32.69 1 MET B CA 1
ATOM 1488 C C . MET B 1 1 ? 20.859 -59.844 45.812 1 32.69 1 MET B C 1
ATOM 1490 O O . MET B 1 1 ? 20.141 -59.094 46.469 1 32.69 1 MET B O 1
ATOM 1494 N N . SER B 1 2 ? 21.969 -59.156 45.219 1 38.53 2 SER B N 1
ATOM 1495 C CA . SER B 1 2 ? 22.297 -57.781 44.938 1 38.53 2 SER B CA 1
ATOM 1496 C C . SER B 1 2 ? 21.422 -57.25 43.812 1 38.53 2 SER B C 1
ATOM 1498 O O . SER B 1 2 ? 21.391 -57.812 42.719 1 38.53 2 SER B O 1
ATOM 1500 N N . THR B 1 3 ? 20.266 -56.625 44.125 1 36.28 3 THR B N 1
ATOM 1501 C CA . THR B 1 3 ? 19.266 -56.062 43.219 1 36.28 3 THR B CA 1
ATOM 1502 C C . THR B 1 3 ? 19.859 -54.938 42.406 1 36.28 3 THR B C 1
ATOM 1504 O O . THR B 1 3 ? 20.312 -53.938 42.938 1 36.28 3 THR B O 1
ATOM 1507 N N . LYS B 1 4 ? 20.516 -55.219 41.188 1 42.03 4 LYS B N 1
ATOM 1508 C CA . LYS B 1 4 ? 21.109 -54.219 40.281 1 42.03 4 LYS B CA 1
ATOM 1509 C C . LYS B 1 4 ? 20.062 -53.25 39.75 1 42.03 4 LYS B C 1
ATOM 1511 O O . LYS B 1 4 ? 19.031 -53.688 39.25 1 42.03 4 LYS B O 1
ATOM 1516 N N . PRO B 1 5 ? 20.109 -51.969 40.281 1 44.22 5 PRO B N 1
ATOM 1517 C CA . PRO B 1 5 ? 19.125 -51 39.781 1 44.22 5 PRO B CA 1
ATOM 1518 C C . PRO B 1 5 ? 19.188 -50.844 38.281 1 44.22 5 PRO B C 1
ATOM 1520 O O . PRO B 1 5 ? 20.281 -50.844 37.688 1 44.22 5 PRO B O 1
ATOM 1523 N N . THR B 1 6 ? 18.219 -51.406 37.469 1 44.47 6 THR B N 1
ATOM 1524 C CA . THR B 1 6 ? 18.078 -51.312 36.031 1 44.47 6 THR B CA 1
ATOM 1525 C C . THR B 1 6 ? 17.922 -49.844 35.625 1 44.47 6 THR B C 1
ATOM 1527 O O . THR B 1 6 ? 16.969 -49.188 36.031 1 44.47 6 THR B O 1
ATOM 1530 N N . ASN B 1 7 ? 19.094 -49.094 35.531 1 37.62 7 ASN B N 1
ATOM 1531 C CA . ASN B 1 7 ? 19.109 -47.719 35.062 1 37.62 7 ASN B CA 1
ATOM 1532 C C . ASN B 1 7 ? 18.5 -47.625 33.656 1 37.62 7 ASN B C 1
ATOM 1534 O O . ASN B 1 7 ? 19.047 -48.156 32.688 1 37.62 7 ASN B O 1
ATOM 1538 N N . LYS B 1 8 ? 17.125 -47.594 33.625 1 43.94 8 LYS B N 1
ATOM 1539 C CA . LYS B 1 8 ? 16.5 -47.375 32.344 1 43.94 8 LYS B CA 1
ATOM 1540 C C . LYS B 1 8 ? 17.062 -46.125 31.641 1 43.94 8 LYS B C 1
ATOM 1542 O O . LYS B 1 8 ? 17.203 -45.094 32.25 1 43.94 8 LYS B O 1
ATOM 1547 N N . PRO B 1 9 ? 17.719 -46.375 30.453 1 44.34 9 PRO B N 1
ATOM 1548 C CA . PRO B 1 9 ? 18.281 -45.219 29.734 1 44.34 9 PRO B CA 1
ATOM 1549 C C . PRO B 1 9 ? 17.25 -44.156 29.422 1 44.34 9 PRO B C 1
ATOM 1551 O O . PRO B 1 9 ? 16.062 -44.469 29.219 1 44.34 9 PRO B O 1
ATOM 1554 N N . HIS B 1 10 ? 17.391 -42.875 29.922 1 38.34 10 HIS B N 1
ATOM 1555 C CA . HIS B 1 10 ? 16.594 -41.688 29.641 1 38.34 10 HIS B CA 1
ATOM 1556 C C . HIS B 1 10 ? 16.453 -41.469 28.141 1 38.34 10 HI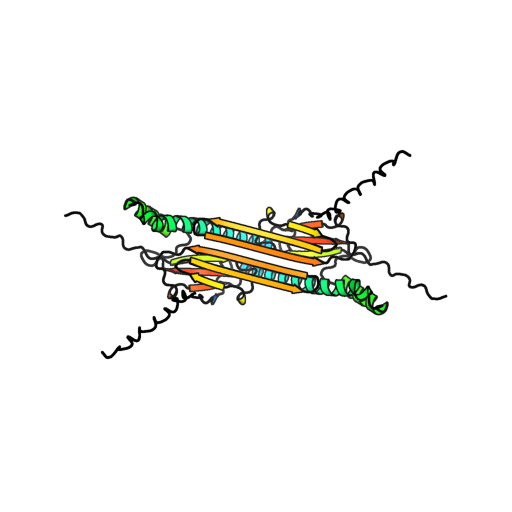S B C 1
ATOM 1558 O O . HIS B 1 10 ? 17.438 -41.531 27.406 1 38.34 10 HIS B O 1
ATOM 1564 N N . LYS B 1 11 ? 15.234 -41.688 27.641 1 34.28 11 LYS B N 1
ATOM 1565 C CA . LYS B 1 11 ? 14.883 -41.344 26.25 1 34.28 11 LYS B CA 1
ATOM 1566 C C . LYS B 1 11 ? 15.414 -39.969 25.875 1 34.28 11 LYS B C 1
ATOM 1568 O O . LYS B 1 11 ? 15.172 -39 26.578 1 34.28 11 LYS B O 1
ATOM 1573 N N . ALA B 1 12 ? 16.469 -39.938 25.016 1 37.56 12 ALA B N 1
ATOM 1574 C CA . ALA B 1 12 ? 16.984 -38.75 24.375 1 37.56 12 ALA B CA 1
ATOM 1575 C C . ALA B 1 12 ? 15.844 -37.875 23.859 1 37.56 12 ALA B C 1
ATOM 1577 O O . ALA B 1 12 ? 14.906 -38.375 23.219 1 37.56 12 ALA B O 1
ATOM 1578 N N . ASN B 1 13 ? 15.547 -36.719 24.5 1 39.25 13 ASN B N 1
ATOM 1579 C CA . ASN B 1 13 ? 14.617 -35.688 24.047 1 39.25 13 ASN B CA 1
ATOM 1580 C C . ASN B 1 13 ? 14.734 -35.469 22.531 1 39.25 13 ASN B C 1
ATOM 1582 O O . ASN B 1 13 ? 15.805 -35.125 22.031 1 39.25 13 ASN B O 1
ATOM 1586 N N . GLU B 1 14 ? 13.969 -36.188 21.734 1 41.5 14 GLU B N 1
ATOM 1587 C CA . GLU B 1 14 ? 13.82 -35.875 20.328 1 41.5 14 GLU B CA 1
ATOM 1588 C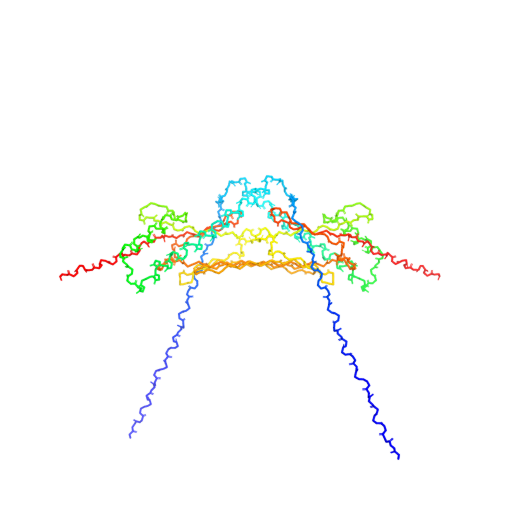 C . GLU B 1 14 ? 13.719 -34.375 20.094 1 41.5 14 GLU B C 1
ATOM 1590 O O . GLU B 1 14 ? 12.836 -33.719 20.656 1 41.5 14 GLU B O 1
ATOM 1595 N N . HIS B 1 15 ? 14.922 -33.75 19.906 1 41.28 15 HIS B N 1
ATOM 1596 C CA . HIS B 1 15 ? 14.914 -32.344 19.469 1 41.28 15 HIS B CA 1
ATOM 1597 C C . HIS B 1 15 ? 13.891 -32.125 18.359 1 41.28 15 HIS B C 1
ATOM 1599 O O . HIS B 1 15 ? 13.844 -32.875 17.391 1 41.28 15 HIS B O 1
ATOM 1605 N N . PRO B 1 16 ? 12.766 -31.469 18.609 1 42.94 16 PRO B N 1
ATOM 1606 C CA . PRO B 1 16 ? 11.82 -31.141 17.547 1 42.94 16 PRO B CA 1
ATOM 1607 C C . PRO B 1 16 ? 12.508 -30.625 16.281 1 42.94 16 PRO B C 1
ATOM 1609 O O . PRO B 1 16 ? 13.484 -29.875 16.359 1 42.94 16 PRO B O 1
ATOM 1612 N N . THR B 1 17 ? 12.578 -31.391 15.195 1 42.94 17 THR B N 1
ATOM 1613 C CA . THR B 1 17 ? 13.016 -30.969 13.867 1 42.94 17 THR B CA 1
ATOM 1614 C C . THR B 1 17 ? 12.578 -29.531 13.586 1 42.94 17 THR B C 1
ATOM 1616 O O . THR B 1 17 ? 11.383 -29.234 13.602 1 42.94 17 THR B O 1
ATOM 1619 N N . GLN B 1 18 ? 13.289 -28.562 13.984 1 42.09 18 GLN B N 1
ATOM 1620 C CA . GLN B 1 18 ? 13.062 -27.172 13.602 1 42.09 18 GLN B CA 1
ATOM 1621 C C . GLN B 1 18 ? 12.742 -27.047 12.109 1 42.09 18 GLN B C 1
ATOM 1623 O O . GLN B 1 18 ? 13.547 -27.438 11.266 1 42.09 18 GLN B O 1
ATOM 1628 N N . LYS B 1 19 ? 11.453 -27.172 11.727 1 47.34 19 LYS B N 1
ATOM 1629 C CA . LYS B 1 19 ? 10.992 -26.922 10.367 1 47.34 19 LYS B CA 1
ATOM 1630 C C . LYS B 1 19 ? 11.711 -25.719 9.75 1 47.34 19 LYS B C 1
ATOM 1632 O O . LYS B 1 19 ? 11.633 -24.609 10.273 1 47.34 19 LYS B O 1
ATOM 1637 N N . LYS B 1 20 ? 12.781 -25.953 9.031 1 50.25 20 LYS B N 1
ATOM 1638 C CA . LYS B 1 20 ? 13.664 -24.984 8.391 1 50.25 20 LYS B CA 1
ATOM 1639 C C . LYS B 1 20 ? 12.867 -23.922 7.629 1 50.25 20 LYS B C 1
ATOM 1641 O O . LYS B 1 20 ? 12.125 -24.25 6.703 1 50.25 20 LYS B O 1
ATOM 1646 N N . GLN B 1 21 ? 12.453 -22.938 8.391 1 60.78 21 GLN B N 1
ATOM 1647 C CA . GLN B 1 21 ? 11.992 -21.734 7.688 1 60.78 21 GLN B CA 1
ATOM 1648 C C . GLN B 1 21 ? 13.023 -21.281 6.656 1 60.78 21 GLN B C 1
ATOM 1650 O O . GLN B 1 21 ? 14.18 -21.016 7 1 60.78 21 GLN B O 1
ATOM 1655 N N . ASN B 1 22 ? 12.734 -21.719 5.375 1 77.81 22 ASN B N 1
ATOM 1656 C CA . ASN B 1 22 ? 13.719 -21.312 4.375 1 77.81 22 ASN B CA 1
ATOM 1657 C C . ASN B 1 22 ? 13.438 -19.906 3.842 1 77.81 22 ASN B C 1
ATOM 1659 O O . ASN B 1 22 ? 12.445 -19.688 3.146 1 77.81 22 ASN B O 1
ATOM 1663 N N . ASN B 1 23 ? 13.992 -18.906 4.516 1 83.56 23 ASN B N 1
ATOM 1664 C CA . ASN B 1 23 ? 13.992 -17.562 3.963 1 83.56 23 ASN B CA 1
ATOM 1665 C C . ASN B 1 23 ? 14.547 -17.547 2.539 1 83.56 23 ASN B C 1
ATOM 1667 O O . ASN B 1 23 ? 15.586 -18.141 2.262 1 83.56 23 ASN B O 1
ATOM 1671 N N . ILE B 1 24 ? 13.711 -17.031 1.646 1 86.06 24 ILE B N 1
ATOM 1672 C CA . ILE B 1 24 ? 14.141 -16.906 0.259 1 86.06 24 ILE B CA 1
ATOM 1673 C C . ILE B 1 24 ? 14.734 -15.516 0.024 1 86.06 24 ILE B C 1
ATOM 1675 O O . ILE B 1 24 ? 14.055 -14.5 0.214 1 86.06 24 ILE B O 1
ATOM 1679 N N . PRO B 1 25 ? 15.984 -15.477 -0.337 1 84.69 25 PRO B N 1
ATOM 1680 C CA . PRO B 1 25 ? 16.562 -14.164 -0.621 1 84.69 25 PRO B CA 1
ATOM 1681 C C . PRO B 1 25 ? 15.844 -13.43 -1.747 1 84.69 25 PRO B C 1
ATOM 1683 O O . PRO B 1 25 ? 15.391 -14.055 -2.707 1 84.69 25 PRO B O 1
ATOM 1686 N N . VAL B 1 26 ? 15.719 -12.062 -1.599 1 89.31 26 VAL B N 1
ATOM 1687 C CA . VAL B 1 26 ? 15.047 -11.227 -2.584 1 89.31 26 VAL B CA 1
ATOM 1688 C C . VAL B 1 26 ? 16.078 -10.422 -3.373 1 89.31 26 VAL B C 1
ATOM 1690 O O . VAL B 1 26 ? 16.828 -9.633 -2.797 1 89.31 26 VAL B O 1
ATOM 1693 N N . GLN B 1 27 ? 16.094 -10.688 -4.73 1 88 27 GLN B N 1
ATOM 1694 C CA . GLN B 1 27 ? 16.984 -9.93 -5.598 1 88 27 GLN B CA 1
ATOM 1695 C C . GLN B 1 27 ? 16.297 -8.688 -6.148 1 88 27 GLN B C 1
ATOM 1697 O O . GLN B 1 27 ? 15.172 -8.766 -6.648 1 88 27 GLN B O 1
ATOM 1702 N N . ILE B 1 28 ? 16.953 -7.488 -6.086 1 85.25 28 ILE B N 1
ATOM 1703 C CA . ILE B 1 28 ? 16.391 -6.27 -6.656 1 85.25 28 ILE B CA 1
ATOM 1704 C C . ILE B 1 28 ? 16.641 -6.234 -8.164 1 85.25 28 ILE B C 1
ATOM 1706 O O . ILE B 1 28 ? 17.766 -6.484 -8.617 1 85.25 28 ILE B O 1
ATOM 1710 N N . THR B 1 29 ? 15.555 -6.117 -8.906 1 81.25 29 THR B N 1
ATOM 1711 C CA . THR B 1 29 ? 15.672 -6.094 -10.359 1 81.25 29 THR B CA 1
ATOM 1712 C C . THR B 1 29 ? 14.914 -4.895 -10.938 1 81.25 29 THR B C 1
ATOM 1714 O O . THR B 1 29 ? 14.102 -4.277 -10.25 1 81.25 29 THR B O 1
ATOM 1717 N N . ASP B 1 30 ? 15.25 -4.547 -12.234 1 73.88 30 ASP B N 1
ATOM 1718 C CA . ASP B 1 30 ? 14.555 -3.479 -12.945 1 73.88 30 ASP B CA 1
ATOM 1719 C C . ASP B 1 30 ? 13.359 -4.027 -13.719 1 73.88 30 ASP B C 1
ATOM 1721 O O . ASP B 1 30 ? 12.758 -3.314 -14.531 1 73.88 30 ASP B O 1
ATOM 1725 N N . LEU B 1 31 ? 12.992 -5.191 -13.469 1 71.88 31 LEU B N 1
ATOM 1726 C CA . LEU B 1 31 ? 11.914 -5.84 -14.211 1 71.88 31 LEU B CA 1
ATOM 1727 C C . LEU B 1 31 ? 10.555 -5.453 -13.641 1 71.88 31 LEU B C 1
ATOM 1729 O O . LEU B 1 31 ? 10.242 -5.781 -12.492 1 71.88 31 LEU B O 1
ATOM 1733 N N . SER B 1 32 ? 9.898 -4.449 -14.344 1 73.81 32 SER B N 1
ATOM 1734 C CA . SER B 1 32 ? 8.547 -4.012 -14.031 1 73.81 32 SER B CA 1
ATOM 1735 C C . SER B 1 32 ? 7.523 -4.648 -14.969 1 73.81 32 SER B C 1
ATOM 1737 O O . SER B 1 32 ? 7.867 -5.07 -16.078 1 73.81 32 SER B O 1
ATOM 1739 N N . ILE B 1 33 ? 6.328 -4.945 -14.398 1 77.19 33 ILE B N 1
ATOM 1740 C CA . ILE B 1 33 ? 5.258 -5.461 -15.242 1 77.19 33 ILE B CA 1
ATOM 1741 C C . ILE B 1 33 ? 4.859 -4.406 -16.266 1 77.19 33 ILE B C 1
ATOM 1743 O O . ILE B 1 33 ? 4.188 -4.715 -17.25 1 77.19 33 ILE B O 1
ATOM 1747 N N . PHE B 1 34 ? 5.316 -3.16 -16 1 79 34 PHE B N 1
ATOM 1748 C CA . PHE B 1 34 ? 5.027 -2.053 -16.906 1 79 34 PHE B CA 1
ATOM 1749 C C . PHE B 1 34 ? 6.309 -1.498 -17.516 1 79 34 PHE B C 1
ATOM 1751 O O . PHE B 1 34 ? 7.395 -2.037 -17.281 1 79 34 PHE B O 1
ATOM 1758 N N . ASP B 1 35 ? 6.051 -0.506 -18.391 1 79.38 35 ASP B N 1
ATOM 1759 C CA . ASP B 1 35 ? 7.18 0.116 -19.078 1 79.38 35 ASP B CA 1
ATOM 1760 C C . ASP B 1 35 ? 8.07 0.867 -18.094 1 79.38 35 ASP B C 1
ATOM 1762 O O . ASP B 1 35 ? 7.645 1.198 -16.984 1 79.38 35 ASP B O 1
ATOM 1766 N N . ASN B 1 36 ? 9.289 1.055 -18.531 1 81.25 36 ASN B N 1
ATOM 1767 C CA . ASN B 1 36 ? 10.312 1.69 -17.703 1 81.25 36 ASN B CA 1
ATOM 1768 C C . ASN B 1 36 ? 9.906 3.098 -17.281 1 81.25 36 ASN B C 1
ATOM 1770 O O . ASN B 1 36 ? 10.203 3.527 -16.172 1 81.25 36 ASN B O 1
ATOM 1774 N N . SER B 1 37 ? 9.141 3.746 -18.125 1 82.94 37 SER B N 1
ATOM 1775 C CA . SER B 1 37 ? 8.719 5.102 -17.781 1 82.94 37 SER B CA 1
ATOM 1776 C C . SER B 1 37 ? 7.734 5.098 -16.625 1 82.94 37 SER B C 1
ATOM 1778 O O . SER B 1 37 ? 7.824 5.938 -15.719 1 82.94 37 SER B O 1
ATOM 1780 N N . TYR B 1 38 ? 6.918 4.164 -16.578 1 84 38 TYR B N 1
ATOM 1781 C CA . TYR B 1 38 ? 5.965 4.039 -15.484 1 84 38 TYR B CA 1
ATOM 1782 C C . TYR B 1 38 ? 6.672 3.699 -14.18 1 84 38 TYR B C 1
ATOM 1784 O O . TYR B 1 38 ? 6.375 4.285 -13.133 1 84 38 TYR B O 1
ATOM 1792 N N . SER B 1 39 ? 7.617 2.76 -14.336 1 85.12 39 SER B N 1
ATOM 1793 C CA . SER B 1 39 ? 8.359 2.346 -13.156 1 85.12 39 SER B CA 1
ATOM 1794 C C . SER B 1 39 ? 9.086 3.527 -12.516 1 85.12 39 SER B C 1
ATOM 1796 O O . SER B 1 39 ? 9.078 3.678 -11.289 1 85.12 39 SER B O 1
ATOM 1798 N N . TYR B 1 40 ? 9.555 4.328 -13.336 1 84.31 40 TYR B N 1
ATOM 1799 C CA . TYR B 1 40 ? 10.258 5.508 -12.844 1 84.31 40 TYR B CA 1
ATOM 1800 C C . TYR B 1 40 ? 9.297 6.48 -12.18 1 84.31 40 TYR B C 1
ATOM 1802 O O . TYR B 1 40 ? 9.578 7 -11.094 1 84.31 40 TYR B O 1
ATOM 1810 N N . MET B 1 41 ? 8.203 6.672 -12.82 1 86.44 41 MET B N 1
ATOM 1811 C CA . MET B 1 41 ? 7.219 7.605 -12.273 1 86.44 41 MET B CA 1
ATOM 1812 C C . MET B 1 41 ? 6.656 7.09 -10.953 1 86.44 41 MET B C 1
ATOM 1814 O O . MET B 1 41 ? 6.438 7.863 -10.023 1 86.44 41 MET B O 1
ATOM 1818 N N . LYS B 1 42 ? 6.512 5.863 -10.891 1 88.12 42 LYS B N 1
ATOM 1819 C CA . LYS B 1 42 ? 6.023 5.246 -9.664 1 88.12 42 LYS B CA 1
ATOM 1820 C C . LYS B 1 42 ? 7.023 5.422 -8.523 1 88.12 42 LYS B C 1
ATOM 1822 O O . LYS B 1 42 ? 6.633 5.699 -7.387 1 88.12 42 LYS B O 1
ATOM 1827 N N . GLU B 1 43 ? 8.25 5.27 -8.883 1 86.38 43 GLU B N 1
ATOM 1828 C CA . GLU B 1 43 ? 9.305 5.496 -7.902 1 86.38 43 GLU B CA 1
ATOM 1829 C C . GLU B 1 43 ? 9.305 6.941 -7.414 1 86.38 43 GLU B C 1
ATOM 1831 O O . GLU B 1 43 ? 9.453 7.195 -6.215 1 86.38 43 GLU B O 1
ATOM 1836 N N . ARG B 1 44 ? 9.109 7.789 -8.359 1 87.25 44 ARG B N 1
ATOM 1837 C CA . ARG B 1 44 ? 9.07 9.203 -8.008 1 87.25 44 ARG B CA 1
ATOM 1838 C C . ARG B 1 44 ? 7.875 9.516 -7.113 1 87.25 44 ARG B C 1
ATOM 1840 O O . ARG B 1 44 ? 7.984 10.312 -6.18 1 87.25 44 ARG B O 1
ATOM 1847 N N . PHE B 1 45 ? 6.805 8.93 -7.391 1 89.88 45 PHE B N 1
ATOM 1848 C CA . PHE B 1 45 ? 5.621 9.102 -6.555 1 89.88 45 PHE B CA 1
ATOM 1849 C C . PHE B 1 45 ? 5.891 8.625 -5.133 1 89.88 45 PHE B C 1
ATOM 1851 O O . PHE B 1 45 ? 5.562 9.312 -4.168 1 89.88 45 PHE B O 1
ATOM 1858 N N . ALA B 1 46 ? 6.457 7.445 -5.086 1 87.62 46 ALA B N 1
ATOM 1859 C CA . ALA B 1 46 ? 6.762 6.883 -3.773 1 87.62 46 ALA B CA 1
ATOM 1860 C C . ALA B 1 46 ? 7.68 7.812 -2.98 1 87.62 46 ALA B C 1
ATOM 1862 O O . ALA B 1 46 ? 7.488 8 -1.775 1 87.62 46 ALA B O 1
ATOM 1863 N N . GLU B 1 47 ? 8.602 8.375 -3.646 1 88.75 47 GLU B N 1
ATOM 1864 C CA . GLU B 1 47 ? 9.523 9.312 -3.01 1 88.75 47 GLU B CA 1
ATOM 1865 C C . GLU B 1 47 ? 8.797 10.57 -2.547 1 88.75 47 GLU B C 1
ATOM 1867 O O . GLU B 1 47 ? 9.078 11.086 -1.464 1 88.75 47 GLU B O 1
ATOM 1872 N N . GLU B 1 48 ? 7.941 11 -3.443 1 90.5 48 GLU B N 1
ATOM 1873 C CA . GLU B 1 48 ? 7.18 12.195 -3.096 1 90.5 48 GLU B CA 1
ATOM 1874 C C . GLU B 1 48 ? 6.277 11.945 -1.889 1 90.5 48 GLU B C 1
ATOM 1876 O O . GLU B 1 48 ? 6.191 12.781 -0.989 1 90.5 48 GLU B O 1
ATOM 1881 N N . MET B 1 49 ? 5.695 10.828 -1.827 1 92.06 49 MET B N 1
ATOM 1882 C CA . MET B 1 49 ? 4.828 10.508 -0.697 1 92.06 49 MET B CA 1
ATOM 1883 C C . MET B 1 49 ? 5.641 10.367 0.588 1 92.06 49 MET B C 1
ATOM 1885 O O . MET B 1 49 ? 5.176 10.758 1.663 1 92.06 49 MET B O 1
ATOM 1889 N N . LYS B 1 50 ? 6.805 9.844 0.444 1 91.56 50 LYS B N 1
ATOM 1890 C CA . LYS B 1 50 ? 7.703 9.766 1.591 1 91.56 50 LYS B CA 1
ATOM 1891 C C . LYS B 1 50 ? 8.062 11.156 2.104 1 91.56 50 LYS B C 1
ATOM 1893 O O . LYS B 1 50 ? 8.07 11.391 3.312 1 91.56 50 LYS B O 1
ATOM 1898 N N . ARG B 1 51 ? 8.312 11.969 1.174 1 93.31 51 ARG B N 1
ATOM 1899 C CA . ARG B 1 51 ? 8.609 13.352 1.528 1 93.31 51 ARG B CA 1
ATOM 1900 C C . ARG B 1 51 ? 7.434 14 2.25 1 93.31 51 ARG B C 1
ATOM 1902 O O . ARG B 1 51 ? 7.613 14.648 3.281 1 93.31 51 ARG B O 1
ATOM 1909 N N . ILE B 1 52 ? 6.332 13.805 1.705 1 93.25 52 ILE B N 1
ATOM 1910 C CA . ILE B 1 52 ? 5.117 14.367 2.295 1 93.25 52 ILE B CA 1
ATOM 1911 C C . ILE B 1 52 ? 4.922 13.805 3.701 1 93.25 52 ILE B C 1
ATOM 1913 O O . ILE B 1 52 ? 4.609 14.547 4.633 1 93.25 52 ILE B O 1
ATOM 1917 N N . ASP B 1 53 ? 5.156 12.578 3.908 1 93 53 ASP B N 1
ATOM 1918 C CA . ASP B 1 53 ? 5.043 11.945 5.223 1 93 53 ASP B CA 1
ATOM 1919 C C . ASP B 1 53 ? 6.016 12.578 6.215 1 93 53 ASP B C 1
ATOM 1921 O O . ASP B 1 53 ? 5.66 12.82 7.371 1 93 53 ASP B O 1
ATOM 1925 N N . GLN B 1 54 ? 7.203 12.859 5.707 1 92.06 54 GLN B N 1
ATOM 1926 C CA . GLN B 1 54 ? 8.211 13.484 6.551 1 92.06 54 GLN B CA 1
ATOM 1927 C C . GLN B 1 54 ? 7.805 14.898 6.945 1 92.06 54 GLN B C 1
ATOM 1929 O O . GLN B 1 54 ? 7.973 15.297 8.102 1 92.06 54 GLN B O 1
ATOM 1934 N N . GLN B 1 55 ? 7.281 15.508 5.934 1 93.19 55 GLN B N 1
ATOM 1935 C CA . GLN B 1 55 ? 6.809 16.859 6.207 1 93.19 55 GLN B CA 1
ATOM 1936 C C . GLN B 1 55 ? 5.664 16.859 7.215 1 93.19 55 GLN B C 1
ATOM 1938 O O . GLN B 1 55 ? 5.586 17.719 8.086 1 93.19 55 GLN B O 1
ATOM 1943 N N . MET B 1 56 ? 4.844 15.945 7.094 1 94.19 56 MET B N 1
ATOM 1944 C CA . MET B 1 56 ? 3.707 15.836 8.008 1 94.19 56 MET B CA 1
ATOM 1945 C C . MET B 1 56 ? 4.176 15.523 9.422 1 94.19 56 MET B C 1
ATOM 1947 O O . MET B 1 56 ? 3.656 16.094 10.391 1 94.19 56 MET B O 1
ATOM 1951 N N . THR B 1 57 ? 5.137 14.656 9.539 1 90.88 57 THR B N 1
ATOM 1952 C CA . THR B 1 57 ? 5.699 14.336 10.844 1 90.88 57 THR B CA 1
ATOM 1953 C C . THR B 1 57 ? 6.355 15.562 11.469 1 90.88 57 THR B C 1
ATOM 1955 O O . THR B 1 57 ? 6.129 15.867 12.648 1 90.88 57 THR B O 1
ATOM 1958 N N . LYS B 1 58 ? 7.09 16.266 10.656 1 90.94 58 LYS B N 1
ATOM 1959 C CA . LYS B 1 58 ? 7.727 17.484 11.125 1 90.94 58 LYS B CA 1
ATOM 1960 C C . LYS B 1 58 ? 6.684 18.516 11.555 1 90.94 58 LYS B C 1
ATOM 1962 O O . LYS B 1 58 ? 6.832 19.156 12.594 1 90.94 58 LYS B O 1
ATOM 1967 N N . PHE B 1 59 ? 5.719 18.672 10.75 1 93.31 59 PHE B N 1
ATOM 1968 C CA . PHE B 1 59 ? 4.664 19.625 11.062 1 93.31 59 PHE B CA 1
ATOM 1969 C C . PHE B 1 59 ? 3.99 19.266 12.383 1 93.31 59 PHE B C 1
ATOM 1971 O O . PHE B 1 59 ? 3.727 20.156 13.211 1 93.31 59 PHE B O 1
ATOM 1978 N N . SER B 1 60 ? 3.699 18.062 12.562 1 90.69 60 SER B N 1
ATOM 1979 C CA . SER B 1 60 ? 3.057 17.594 13.789 1 90.69 60 SER B CA 1
ATOM 1980 C C . SER B 1 60 ? 3.906 17.922 15.008 1 90.69 60 SER B C 1
ATOM 1982 O O . SER B 1 60 ? 3.385 18.344 16.047 1 90.69 60 SER B O 1
ATOM 1984 N N . THR B 1 61 ? 5.172 17.719 14.898 1 87.38 61 THR B N 1
ATOM 1985 C CA . THR B 1 61 ? 6.094 18.031 15.984 1 87.38 61 THR B CA 1
ATOM 1986 C C . THR B 1 61 ? 6.09 19.531 16.281 1 87.38 61 THR B C 1
ATOM 1988 O O . THR B 1 61 ? 6.004 19.938 17.438 1 87.38 61 THR B O 1
ATOM 1991 N N . ASP B 1 62 ? 6.148 20.312 15.234 1 88.12 62 ASP B N 1
ATOM 1992 C CA . ASP B 1 62 ? 6.141 21.766 15.391 1 88.12 62 ASP B CA 1
ATOM 1993 C C . ASP B 1 62 ? 4.82 22.25 15.984 1 88.12 62 ASP B C 1
ATOM 1995 O O . ASP B 1 62 ? 4.801 23.156 16.812 1 88.12 62 ASP B O 1
ATOM 1999 N N . LEU B 1 63 ? 3.789 21.641 15.523 1 87.94 63 LEU B N 1
ATOM 2000 C CA . LEU B 1 63 ? 2.469 22 16.031 1 87.94 63 LEU B CA 1
ATOM 2001 C C . LEU B 1 63 ? 2.369 21.719 17.531 1 87.94 63 LEU B C 1
ATOM 2003 O O . LEU B 1 63 ? 1.846 22.531 18.281 1 87.94 63 LEU B O 1
ATOM 2007 N N . ARG B 1 64 ? 2.826 20.641 17.922 1 84.12 64 ARG B N 1
ATOM 2008 C CA . ARG B 1 64 ? 2.799 20.266 19.328 1 84.12 64 ARG B CA 1
ATOM 2009 C C . ARG B 1 64 ? 3.648 21.219 20.156 1 84.12 64 ARG B C 1
ATOM 2011 O O . ARG B 1 64 ? 3.273 21.594 21.281 1 84.12 64 ARG B O 1
ATOM 2018 N N . ARG B 1 65 ? 4.773 21.484 19.578 1 81.88 65 ARG B N 1
ATOM 2019 C CA . ARG B 1 65 ? 5.637 22.438 20.266 1 81.88 65 ARG B CA 1
ATOM 2020 C C . ARG B 1 65 ? 4.934 23.781 20.422 1 81.88 65 ARG B C 1
ATOM 2022 O O . ARG B 1 65 ? 5.035 24.422 21.469 1 81.88 65 ARG B O 1
ATOM 2029 N N . PHE B 1 66 ? 4.27 24.109 19.422 1 82.94 66 PHE B N 1
ATOM 2030 C CA . PHE B 1 66 ? 3.562 25.391 19.438 1 82.94 66 PHE B CA 1
ATOM 2031 C C . PHE B 1 66 ? 2.438 25.375 20.469 1 82.94 66 PHE B C 1
ATOM 2033 O O . PHE B 1 66 ? 2.314 26.312 21.266 1 82.94 66 PHE B O 1
ATOM 2040 N N . TYR B 1 67 ? 1.701 24.281 20.531 1 79.19 67 TYR B N 1
ATOM 2041 C CA . TYR B 1 67 ? 0.532 24.25 21.406 1 79.19 67 TYR B CA 1
ATOM 2042 C C . TYR B 1 67 ? 0.893 23.688 22.781 1 79.19 67 TYR B C 1
ATOM 2044 O O . TYR B 1 67 ? 0.183 23.922 23.75 1 79.19 67 TYR B O 1
ATOM 2052 N N . GLY B 1 68 ? 1.847 22.688 22.766 1 71.56 68 GLY B N 1
ATOM 2053 C CA . GLY B 1 68 ? 2.291 22.125 24.031 1 71.56 68 GLY B CA 1
ATOM 2054 C C . GLY B 1 68 ? 3.143 23.078 24.844 1 71.56 68 GLY B C 1
ATOM 2055 O O . GLY B 1 68 ? 3.254 22.922 26.062 1 71.56 68 GLY B O 1
ATOM 2056 N N . GLN B 1 69 ? 4.07 23.875 24.125 1 57.44 69 GLN B N 1
ATOM 2057 C CA . GLN B 1 69 ? 4.918 24.828 24.812 1 57.44 69 GLN B CA 1
ATOM 2058 C C . GLN B 1 69 ? 4.094 25.719 25.734 1 57.44 69 GLN B C 1
ATOM 2060 O O . GLN B 1 69 ? 4.645 26.453 26.578 1 57.44 69 GLN B O 1
ATOM 2065 N N . SER B 1 70 ? 2.84 25.781 25.578 1 53.72 70 SER B N 1
ATOM 2066 C CA . SER B 1 70 ? 2.127 26.688 26.469 1 53.72 70 SER B CA 1
ATOM 2067 C C . SER B 1 70 ? 2.498 26.422 27.938 1 53.72 70 SER B C 1
ATOM 2069 O O . SER B 1 70 ? 2.156 27.203 28.812 1 53.72 70 SER B O 1
ATOM 2071 N N . ALA B 1 71 ? 2.986 25.25 28.188 1 50.66 71 ALA B N 1
ATOM 2072 C CA . ALA B 1 71 ? 3.254 25.172 29.625 1 50.66 71 ALA B CA 1
ATOM 2073 C C . ALA B 1 71 ? 4.387 26.109 30.016 1 50.66 71 ALA B C 1
ATOM 2075 O O . ALA B 1 71 ? 4.379 26.672 31.109 1 50.66 71 ALA B O 1
ATOM 2076 N N . ALA B 1 72 ? 5.523 25.969 29.344 1 52.94 72 ALA B N 1
ATOM 2077 C CA . ALA B 1 72 ? 6.551 26.922 29.75 1 52.94 72 ALA B CA 1
ATOM 2078 C C . ALA B 1 72 ? 6.391 28.25 29 1 52.94 72 ALA B C 1
ATOM 2080 O O . ALA B 1 72 ? 5.863 28.281 27.891 1 52.94 72 ALA B O 1
ATOM 2081 N N . MET B 1 73 ? 6.086 29.375 29.547 1 55.19 73 MET B N 1
ATOM 2082 C CA . MET B 1 73 ? 5.879 30.734 29.047 1 55.19 73 MET B CA 1
ATOM 2083 C C . MET B 1 73 ? 6.82 31.031 27.891 1 55.19 73 MET B C 1
ATOM 2085 O O . MET B 1 73 ? 7.906 31.578 28.094 1 55.19 73 MET B O 1
ATOM 2089 N N . PRO B 1 74 ? 6.523 30.328 26.75 1 61.34 74 PRO B N 1
ATOM 2090 C CA . PRO B 1 74 ? 7.438 30.719 25.672 1 61.34 74 PRO B CA 1
ATOM 2091 C C . PRO B 1 74 ? 7.387 32.219 25.375 1 61.34 74 PRO B C 1
ATOM 2093 O O . PRO B 1 74 ? 6.359 32.844 25.609 1 61.34 74 PRO B O 1
ATOM 2096 N N . SER B 1 75 ? 8.578 32.844 25.266 1 67 75 SER B N 1
ATOM 2097 C CA . SER B 1 75 ? 8.594 34.25 24.859 1 67 75 SER B CA 1
ATOM 2098 C C . SER B 1 75 ? 7.758 34.469 23.609 1 67 75 SER B C 1
ATOM 2100 O O . SER B 1 75 ? 7.523 33.531 22.828 1 67 75 SER B O 1
ATOM 2102 N N . ARG B 1 76 ? 7.02 35.5 23.656 1 66.88 76 ARG B N 1
ATOM 2103 C CA . ARG B 1 76 ? 6.258 35.938 22.484 1 66.88 76 ARG B CA 1
ATOM 2104 C C . ARG B 1 76 ? 7.051 35.688 21.203 1 66.88 76 ARG B C 1
ATOM 2106 O O . ARG B 1 76 ? 6.484 35.281 20.172 1 66.88 76 ARG B O 1
ATOM 2113 N N . HIS B 1 77 ? 8.414 35.938 21.297 1 71.31 77 HIS B N 1
ATOM 2114 C CA . HIS B 1 77 ? 9.289 35.75 20.141 1 71.31 77 HIS B CA 1
ATOM 2115 C C . HIS B 1 77 ? 9.344 34.312 19.703 1 71.31 77 HIS B C 1
ATOM 2117 O O . HIS B 1 77 ? 9.32 34 18.516 1 71.31 77 HIS B O 1
ATOM 2123 N N . GLU B 1 78 ? 9.258 33.375 20.594 1 72.94 78 GLU B N 1
ATOM 2124 C CA . GLU B 1 78 ? 9.328 31.969 20.297 1 72.94 78 GLU B CA 1
ATOM 2125 C C . GLU B 1 78 ? 8.031 31.469 19.656 1 72.94 78 GLU B C 1
ATOM 2127 O O . GLU B 1 78 ? 8.062 30.656 18.734 1 72.94 78 GLU B O 1
ATOM 2132 N N . ILE B 1 79 ? 7.031 32.031 20.172 1 70.88 79 ILE B N 1
ATOM 2133 C CA . ILE B 1 79 ? 5.723 31.641 19.656 1 70.88 79 ILE B CA 1
ATOM 2134 C C . ILE B 1 79 ? 5.57 32.156 18.219 1 70.88 79 ILE B C 1
ATOM 2136 O O . ILE B 1 79 ? 5.105 31.406 17.344 1 70.88 79 ILE B O 1
ATOM 2140 N N . ALA B 1 80 ? 5.977 33.344 18.047 1 73.44 80 ALA B N 1
ATOM 2141 C CA . ALA B 1 80 ? 5.895 33.969 16.719 1 73.44 80 ALA B CA 1
ATOM 2142 C C . ALA B 1 80 ? 6.754 33.188 15.719 1 73.44 80 ALA B C 1
ATOM 2144 O O . ALA B 1 80 ? 6.34 32.969 14.578 1 73.44 80 ALA B O 1
ATOM 2145 N N . ASN B 1 81 ? 7.875 32.75 16.109 1 79.19 81 ASN B N 1
ATOM 2146 C CA . ASN B 1 81 ? 8.781 32.031 15.242 1 79.19 81 ASN B CA 1
ATOM 2147 C C . ASN B 1 81 ? 8.219 30.641 14.883 1 79.19 81 ASN B C 1
ATOM 2149 O O . ASN B 1 81 ? 8.336 30.203 13.734 1 79.19 81 ASN B O 1
ATOM 2153 N N . THR B 1 82 ? 7.559 30.094 15.828 1 81.31 82 THR B N 1
ATOM 2154 C CA . THR B 1 82 ? 6.996 28.766 15.578 1 81.31 82 THR B CA 1
ATOM 2155 C C . THR B 1 82 ? 5.797 28.859 14.633 1 81.31 82 THR B C 1
ATOM 2157 O O . THR B 1 82 ? 5.633 28.016 13.742 1 81.31 82 THR B O 1
ATOM 2160 N N . TRP B 1 83 ? 5.074 29.922 14.828 1 82.81 83 TRP B N 1
ATOM 2161 C CA . TRP B 1 83 ? 3.93 30.109 13.953 1 82.81 83 TRP B CA 1
ATOM 2162 C C . TRP B 1 83 ? 4.383 30.344 12.516 1 82.81 83 TRP B C 1
ATOM 2164 O O . TRP B 1 83 ? 3.783 29.828 11.57 1 82.81 83 TRP B O 1
ATOM 2174 N N . ASP B 1 84 ? 5.449 31.094 12.469 1 84.75 84 ASP B N 1
ATOM 2175 C CA . ASP B 1 84 ? 6 31.359 11.141 1 84.75 84 ASP B CA 1
ATOM 2176 C C . ASP B 1 84 ? 6.469 30.062 10.477 1 84.75 84 ASP B C 1
ATOM 2178 O O . ASP B 1 84 ? 6.27 29.875 9.273 1 84.75 84 ASP B O 1
ATOM 2182 N N . THR B 1 85 ? 7.043 29.25 11.195 1 87.5 85 THR B N 1
ATOM 2183 C CA . THR B 1 85 ? 7.508 27.969 10.68 1 87.5 85 THR B CA 1
ATOM 2184 C C . THR B 1 85 ? 6.336 27.109 10.203 1 87.5 85 THR B C 1
ATOM 2186 O O . THR B 1 85 ? 6.387 26.516 9.125 1 87.5 85 THR B O 1
ATOM 2189 N N . LEU B 1 86 ? 5.305 27.141 11.016 1 89.12 86 LEU B N 1
ATOM 2190 C CA . LEU B 1 86 ? 4.117 26.359 10.68 1 89.12 86 LEU B CA 1
ATOM 2191 C C . LEU B 1 86 ? 3.461 26.891 9.414 1 89.12 86 LEU B C 1
ATOM 2193 O O . LEU B 1 86 ? 3.127 26.125 8.508 1 89.12 86 LEU B O 1
ATOM 2197 N N . THR B 1 87 ? 3.377 28.172 9.328 1 89.56 87 THR B N 1
ATOM 2198 C CA . THR B 1 87 ? 2.639 28.781 8.227 1 89.56 87 THR B CA 1
ATOM 2199 C C . THR B 1 87 ? 3.463 28.75 6.941 1 89.56 87 THR B C 1
ATOM 2201 O O . THR B 1 87 ? 2.92 28.906 5.848 1 89.56 87 THR B O 1
ATOM 2204 N N . ASN B 1 88 ? 4.793 28.5 7.016 1 89.56 88 ASN B N 1
ATOM 2205 C CA . ASN B 1 88 ? 5.656 28.406 5.844 1 89.56 88 ASN B CA 1
ATOM 2206 C C . ASN B 1 88 ? 5.852 26.953 5.398 1 89.56 88 ASN B C 1
ATOM 2208 O O . ASN B 1 88 ? 6.562 26.688 4.426 1 89.56 88 ASN B O 1
ATOM 2212 N N . SER B 1 89 ? 5.152 26.109 6.082 1 92.25 89 SER B N 1
ATOM 2213 C CA . SER B 1 89 ? 5.207 24.703 5.715 1 92.25 89 SER B CA 1
ATOM 2214 C C . SER B 1 89 ? 4.586 24.469 4.34 1 92.25 89 SER B C 1
ATOM 2216 O O . SER B 1 89 ? 3.592 25.109 3.986 1 92.25 89 SER B O 1
ATOM 2218 N N . PRO B 1 90 ? 5.148 23.5 3.574 1 92.5 90 PRO B N 1
ATOM 2219 C CA . PRO B 1 90 ? 4.551 23.156 2.283 1 92.5 90 PRO B CA 1
ATOM 2220 C C . PRO B 1 90 ? 3.141 22.578 2.42 1 92.5 90 PRO B C 1
ATOM 2222 O O . PRO B 1 90 ? 2.41 22.484 1.43 1 92.5 90 PRO B O 1
ATOM 2225 N N . LEU B 1 91 ? 2.75 22.25 3.604 1 94.81 91 LEU B N 1
ATOM 2226 C CA . LEU B 1 91 ? 1.436 21.656 3.838 1 94.81 91 LEU B CA 1
ATOM 2227 C C . LEU B 1 91 ? 0.38 22.75 4.016 1 94.81 91 LEU B C 1
ATOM 2229 O O . LEU B 1 91 ? -0.816 22.453 4.074 1 94.81 91 LEU B O 1
ATOM 2233 N N . VAL B 1 92 ? 0.867 23.922 4.172 1 94.75 92 VAL B N 1
ATOM 2234 C CA . VAL B 1 92 ? -0.045 25.031 4.426 1 94.75 92 VAL B CA 1
ATOM 2235 C C . VAL B 1 92 ? -0.228 25.844 3.152 1 94.75 92 VAL B C 1
ATOM 2237 O O . VAL B 1 92 ? 0.751 26.219 2.502 1 94.75 92 VAL B O 1
ATOM 2240 N N . GLN B 1 93 ? -1.494 26.016 2.801 1 92.88 93 GLN B N 1
ATOM 2241 C CA . GLN B 1 93 ? -1.848 26.797 1.621 1 92.88 93 GLN B CA 1
ATOM 2242 C C . GLN B 1 93 ? -2.619 28.047 2.004 1 92.88 93 GLN B C 1
ATOM 2244 O O . GLN B 1 93 ? -3.369 28.047 2.982 1 92.88 93 GLN B O 1
ATOM 2249 N N . GLY B 1 94 ? -2.473 29.047 1.116 1 88.75 94 GLY B N 1
ATOM 2250 C CA . GLY B 1 94 ? -3.189 30.281 1.356 1 88.75 94 GLY B CA 1
ATOM 2251 C C . GLY B 1 94 ? -2.301 31.391 1.897 1 88.75 94 GLY B C 1
ATOM 2252 O O . GLY B 1 94 ? -1.14 31.156 2.234 1 88.75 94 GLY B O 1
ATOM 2253 N N . GLU B 1 95 ? -2.881 32.656 1.743 1 80.75 95 GLU B N 1
ATOM 2254 C CA . GLU B 1 95 ? -2.154 33.844 2.215 1 80.75 95 GLU B CA 1
ATOM 2255 C C . GLU B 1 95 ? -2.916 34.531 3.334 1 80.75 95 GLU B C 1
ATOM 2257 O O . GLU B 1 95 ? -4.145 34.469 3.395 1 80.75 95 GLU B O 1
ATOM 2262 N N . GLY B 1 96 ? -2.133 35.094 4.207 1 77.88 96 GLY B N 1
ATOM 2263 C CA . GLY B 1 96 ? -2.719 35.906 5.266 1 77.88 96 GLY B CA 1
ATOM 2264 C C . GLY B 1 96 ? -3.449 35.062 6.309 1 77.88 96 GLY B C 1
ATOM 2265 O O . GLY B 1 96 ? -2.887 34.125 6.867 1 77.88 96 GLY B O 1
ATOM 2266 N N . SER B 1 97 ? -4.801 35.5 6.566 1 75.75 97 SER B N 1
ATOM 2267 C CA . SER B 1 97 ? -5.586 34.875 7.633 1 75.75 97 SER B CA 1
ATOM 2268 C C . SER B 1 97 ? -6.363 33.656 7.129 1 75.75 97 SER B C 1
ATOM 2270 O O . SER B 1 97 ? -6.902 32.906 7.922 1 75.75 97 SER B O 1
ATOM 2272 N N . ASP B 1 98 ? -6.336 33.375 5.879 1 85.88 98 ASP B N 1
ATOM 2273 C CA . ASP B 1 98 ? -7.117 32.281 5.305 1 85.88 98 ASP B CA 1
ATOM 2274 C C . ASP B 1 98 ? -6.219 31.109 4.945 1 85.88 98 ASP B C 1
ATOM 2276 O O . ASP B 1 98 ? -6.242 30.625 3.812 1 85.88 98 ASP B O 1
ATOM 2280 N N . LYS B 1 99 ? -5.484 30.672 5.969 1 90.56 99 LYS B N 1
ATOM 2281 C CA . LYS B 1 99 ? -4.57 29.562 5.715 1 90.56 99 LYS B CA 1
ATOM 2282 C C . LYS B 1 99 ? -5.273 28.219 5.887 1 90.56 99 LYS B C 1
ATOM 2284 O O . LYS B 1 99 ? -6.125 28.062 6.766 1 90.56 99 LYS B O 1
ATOM 2289 N N . THR B 1 100 ? -4.961 27.281 5.012 1 94.31 100 THR B N 1
ATOM 2290 C CA . THR B 1 100 ? -5.527 25.938 5.027 1 94.31 100 THR B CA 1
ATOM 2291 C C . THR B 1 100 ? -4.43 24.891 5.152 1 94.31 100 THR B C 1
ATOM 2293 O O . THR B 1 100 ? -3.395 24.984 4.488 1 94.31 100 THR B O 1
ATOM 2296 N N . LEU B 1 101 ? -4.598 24 6.09 1 95.06 101 LEU B N 1
ATOM 2297 C CA . LEU B 1 101 ? -3.721 22.844 6.219 1 95.06 101 LEU B CA 1
ATOM 2298 C C . LEU B 1 101 ? -4.156 21.734 5.281 1 95.06 101 LEU B C 1
ATOM 2300 O O . LEU B 1 101 ? -5.324 21.344 5.273 1 95.06 101 LEU B O 1
ATOM 2304 N N . LYS B 1 102 ? -3.217 21.25 4.457 1 95.75 102 LYS B N 1
ATOM 2305 C CA . LYS B 1 102 ? -3.486 20.188 3.496 1 95.75 102 LYS B CA 1
ATOM 2306 C C . LYS B 1 102 ? -2.635 18.953 3.787 1 95.75 102 LYS B C 1
ATOM 2308 O O . LYS B 1 102 ? -1.413 18.984 3.631 1 95.75 102 LYS B O 1
ATOM 2313 N N . LEU B 1 103 ? -3.318 17.875 4.18 1 96.19 103 LEU B N 1
ATOM 2314 C CA . LEU B 1 103 ? -2.658 16.609 4.465 1 96.19 103 LEU B CA 1
ATOM 2315 C C . LEU B 1 103 ? -2.941 15.594 3.365 1 96.19 103 LEU B C 1
ATOM 2317 O O . LEU B 1 103 ? -4.059 15.523 2.846 1 96.19 103 LEU B O 1
ATOM 2321 N N . GLN B 1 104 ? -1.898 14.773 3.064 1 95.88 104 GLN B N 1
ATOM 2322 C CA . GLN B 1 104 ? -2.055 13.805 1.985 1 95.88 104 GLN B CA 1
ATOM 2323 C C . GLN B 1 104 ? -1.591 12.414 2.42 1 95.88 104 GLN B C 1
ATOM 2325 O O . GLN B 1 104 ? -0.557 12.281 3.076 1 95.88 104 GLN B O 1
ATOM 2330 N N . PHE B 1 105 ? -2.434 11.414 2.084 1 96 105 PHE B N 1
ATOM 2331 C CA . PHE B 1 105 ? -2.207 10.023 2.473 1 96 105 PHE B CA 1
ATOM 2332 C C . PHE B 1 105 ? -2.271 9.102 1.26 1 96 105 PHE B C 1
ATOM 2334 O O . PHE B 1 105 ? -3.197 9.195 0.45 1 96 105 PHE B O 1
ATOM 2341 N N . ASP B 1 106 ? -1.297 8.258 1.169 1 94 106 ASP B N 1
ATOM 2342 C CA . ASP B 1 106 ? -1.327 7.266 0.098 1 94 106 ASP B CA 1
ATOM 2343 C C . ASP B 1 106 ? -2.129 6.031 0.513 1 94 106 ASP B C 1
ATOM 2345 O O . ASP B 1 106 ? -1.653 5.211 1.301 1 94 106 ASP B O 1
ATOM 2349 N N . VAL B 1 107 ? -3.314 5.863 -0.067 1 95.38 107 VAL B N 1
ATOM 2350 C CA . VAL B 1 107 ? -4.156 4.707 0.219 1 95.38 107 VAL B CA 1
ATOM 2351 C C . VAL B 1 107 ? -4.52 3.996 -1.083 1 95.38 107 VAL B C 1
ATOM 2353 O O . VAL B 1 107 ? -5.617 3.451 -1.214 1 95.38 107 VAL B O 1
ATOM 2356 N N . SER B 1 108 ? -3.596 4.059 -2.004 1 91.25 108 SER B N 1
ATOM 2357 C CA . SER B 1 108 ? -3.84 3.562 -3.354 1 91.25 108 SER B CA 1
ATOM 2358 C C . SER B 1 108 ? -3.975 2.043 -3.367 1 91.25 108 SER B C 1
ATOM 2360 O O . SER B 1 108 ? -4.461 1.467 -4.344 1 91.25 108 SER B O 1
ATOM 2362 N N . GLN B 1 109 ? -3.607 1.381 -2.363 1 91.25 109 GLN B N 1
ATOM 2363 C CA . GLN B 1 109 ? -3.662 -0.077 -2.33 1 91.25 109 GLN B CA 1
ATOM 2364 C C . GLN B 1 109 ? -5.016 -0.565 -1.816 1 91.25 109 GLN B C 1
ATOM 2366 O O . GLN B 1 109 ? -5.238 -1.771 -1.692 1 91.25 109 GLN B O 1
ATOM 2371 N N . PHE B 1 110 ? -5.883 0.331 -1.533 1 95 110 PHE B N 1
ATOM 2372 C CA . PHE B 1 110 ? -7.172 -0.024 -0.953 1 95 110 PHE B CA 1
ATOM 2373 C C . PHE B 1 110 ? -8.312 0.459 -1.838 1 95 110 PHE B C 1
ATOM 2375 O O . PHE B 1 110 ? -8.18 1.461 -2.543 1 95 110 PHE B O 1
ATOM 2382 N N . ASP B 1 111 ? -9.383 -0.266 -1.746 1 92.75 111 ASP B N 1
ATOM 2383 C CA . ASP B 1 111 ? -10.617 0.239 -2.342 1 92.75 111 ASP B CA 1
ATOM 2384 C C . ASP B 1 111 ? -11.109 1.481 -1.605 1 92.75 111 ASP B C 1
ATOM 2386 O O . ASP B 1 111 ? -11.055 1.547 -0.376 1 92.75 111 ASP B O 1
ATOM 2390 N N . PRO B 1 112 ? -11.633 2.402 -2.357 1 93.12 112 PRO B N 1
ATOM 2391 C CA . PRO B 1 112 ? -12.148 3.609 -1.712 1 93.12 112 PRO B CA 1
ATOM 2392 C C . PRO B 1 112 ? -13.117 3.299 -0.573 1 93.12 112 PRO B C 1
ATOM 2394 O O . PRO B 1 112 ? -13.156 4.02 0.427 1 93.12 112 PRO B O 1
ATOM 2397 N N . THR B 1 113 ? -13.828 2.199 -0.679 1 94.5 113 THR B N 1
ATOM 2398 C CA . THR B 1 113 ? -14.828 1.856 0.333 1 94.5 113 THR B CA 1
ATOM 2399 C C . THR B 1 113 ? -14.148 1.337 1.6 1 94.5 113 THR B C 1
ATOM 2401 O O . THR B 1 113 ? -14.789 1.24 2.652 1 94.5 113 THR B O 1
ATOM 2404 N N . GLU B 1 114 ? -12.875 1.001 1.525 1 96.69 114 GLU B N 1
ATOM 2405 C CA . GLU B 1 114 ? -12.133 0.451 2.658 1 96.69 114 GLU B CA 1
ATOM 2406 C C . GLU B 1 114 ? -11.453 1.555 3.459 1 96.69 114 GLU B C 1
ATOM 2408 O O . GLU B 1 114 ? -10.945 1.31 4.555 1 96.69 114 GLU B O 1
ATOM 2413 N N . VAL B 1 115 ? -11.5 2.76 2.959 1 97.44 115 VAL B N 1
ATOM 2414 C CA . VAL B 1 115 ? -10.773 3.867 3.572 1 97.44 115 VAL B CA 1
ATOM 2415 C C . VAL B 1 115 ? -11.695 4.613 4.539 1 97.44 115 VAL B C 1
ATOM 2417 O O . VAL B 1 115 ? -12.805 4.992 4.18 1 97.44 115 VAL B O 1
ATOM 2420 N N . LYS B 1 116 ? -11.227 4.777 5.738 1 97.38 116 LYS B N 1
ATOM 2421 C CA . LYS B 1 116 ? -11.984 5.473 6.781 1 97.38 116 LYS B CA 1
ATOM 2422 C C . LYS B 1 116 ? -11.195 6.66 7.328 1 97.38 116 LYS B C 1
ATOM 2424 O O . LYS B 1 116 ? -9.992 6.551 7.582 1 97.38 116 LYS B O 1
ATOM 2429 N N . VAL B 1 117 ? -11.914 7.762 7.484 1 97.31 117 VAL B N 1
ATOM 2430 C CA . VAL B 1 117 ? -11.344 8.977 8.07 1 97.31 117 VAL B CA 1
ATOM 2431 C C . VAL B 1 117 ? -12.156 9.391 9.297 1 97.31 117 VAL B C 1
ATOM 2433 O O . VAL B 1 117 ? -13.367 9.578 9.211 1 97.31 117 VAL B O 1
ATOM 2436 N N . LYS B 1 118 ? -11.438 9.469 10.414 1 96.19 118 LYS B N 1
ATOM 2437 C CA . LYS B 1 118 ? -12.086 9.844 11.664 1 96.19 118 LYS B CA 1
ATOM 2438 C C . LYS B 1 118 ? -11.312 10.953 12.375 1 96.19 118 LYS B C 1
ATOM 2440 O O . LYS B 1 118 ? -10.086 11.016 12.281 1 96.19 118 LYS B O 1
ATOM 2445 N N . ILE B 1 119 ? -12.109 11.789 13.055 1 94.25 119 ILE B N 1
ATOM 2446 C CA . ILE B 1 119 ? -11.5 12.773 13.938 1 94.25 119 ILE B CA 1
ATOM 2447 C C . ILE B 1 119 ? -11.969 12.555 15.367 1 94.25 119 ILE B C 1
ATOM 2449 O O . ILE B 1 119 ? -13.172 12.492 15.633 1 94.25 119 ILE B O 1
ATOM 2453 N N . LEU B 1 120 ? -10.977 12.32 16.234 1 88.75 120 LEU B N 1
ATOM 2454 C CA . LEU B 1 120 ? -11.227 12.172 17.672 1 88.75 120 LEU B CA 1
ATOM 2455 C C . LEU B 1 120 ? -10.453 13.219 18.469 1 88.75 120 LEU B C 1
ATOM 2457 O O . LEU B 1 120 ? -9.242 13.086 18.656 1 88.75 120 LEU B O 1
ATOM 2461 N N . ASN B 1 121 ? -11.078 14.172 19.219 1 83.19 121 ASN B N 1
ATOM 2462 C CA . ASN B 1 121 ? -10.398 15.203 19.984 1 83.19 121 ASN B CA 1
ATOM 2463 C C . ASN B 1 121 ? -9.164 15.719 19.25 1 83.19 121 ASN B C 1
ATOM 2465 O O . ASN B 1 121 ? -8.047 15.609 19.766 1 83.19 121 ASN B O 1
ATOM 2469 N N . ASP B 1 122 ? -9.016 16.188 18.203 1 89 122 ASP B N 1
ATOM 2470 C CA . ASP B 1 122 ? -7.977 16.828 17.406 1 89 122 ASP B CA 1
ATOM 2471 C C . ASP B 1 122 ? -7.059 15.789 16.766 1 89 122 ASP B C 1
ATOM 2473 O O . ASP B 1 122 ? -5.988 16.125 16.266 1 89 122 ASP B O 1
ATOM 2477 N N . LEU B 1 123 ? -7.477 14.555 16.922 1 92.56 123 LEU B N 1
ATOM 2478 C CA . LEU B 1 123 ? -6.68 13.5 16.297 1 92.56 123 LEU B CA 1
ATOM 2479 C C . LEU B 1 123 ? -7.344 13 15.016 1 92.56 123 LEU B C 1
ATOM 2481 O O . LEU B 1 123 ? -8.461 12.484 15.055 1 92.56 123 LEU B O 1
ATOM 2485 N N . LEU B 1 124 ? -6.641 13.273 13.984 1 96.19 124 LEU B N 1
ATOM 2486 C CA . LEU B 1 124 ? -7.074 12.727 12.703 1 96.19 124 LEU B CA 1
ATOM 2487 C C . LEU B 1 124 ? -6.574 11.297 12.523 1 96.19 124 LEU B C 1
ATOM 2489 O O . LEU B 1 124 ? -5.383 11.023 12.68 1 96.19 124 LEU B O 1
ATOM 2493 N N . VAL B 1 125 ? -7.5 10.391 12.266 1 96.69 125 VAL B N 1
ATOM 2494 C CA . VAL B 1 125 ? -7.129 9 12.047 1 96.69 125 VAL B CA 1
ATOM 2495 C C . VAL B 1 125 ? -7.574 8.547 10.664 1 96.69 125 VAL B C 1
ATOM 2497 O O . VAL B 1 125 ? -8.766 8.594 10.336 1 96.69 125 VAL B O 1
ATOM 2500 N N . VAL B 1 126 ? -6.605 8.148 9.852 1 97.62 126 VAL B N 1
ATOM 2501 C CA . VAL B 1 126 ? -6.867 7.547 8.547 1 97.62 126 VAL B CA 1
ATOM 2502 C C . VAL B 1 126 ? -6.547 6.055 8.602 1 97.62 126 VAL B C 1
ATOM 2504 O O . VAL B 1 126 ? -5.426 5.664 8.93 1 97.62 126 VAL B O 1
ATOM 2507 N N . SER B 1 127 ? -7.539 5.273 8.328 1 97.88 127 SER B N 1
ATOM 2508 C CA . SER B 1 127 ? -7.328 3.83 8.406 1 97.88 127 SER B CA 1
ATOM 2509 C C . SER B 1 127 ? -7.953 3.119 7.207 1 97.88 127 SER B C 1
ATOM 2511 O O . SER B 1 127 ? -8.914 3.615 6.617 1 97.88 127 SER B O 1
ATOM 2513 N N . ALA B 1 128 ? -7.34 1.948 6.793 1 98 128 ALA B N 1
ATOM 2514 C CA . ALA B 1 128 ? -7.859 1.069 5.75 1 98 128 ALA B CA 1
ATOM 2515 C C . ALA B 1 128 ? -7.418 -0.374 5.977 1 98 128 ALA B C 1
ATOM 2517 O O . ALA B 1 128 ? -6.289 -0.624 6.402 1 98 128 ALA B O 1
ATOM 2518 N N . THR B 1 129 ? -8.32 -1.316 5.758 1 97.62 129 THR B N 1
ATOM 2519 C CA . THR B 1 129 ? -8.023 -2.736 5.902 1 97.62 129 THR B CA 1
ATOM 2520 C C . THR B 1 129 ? -8.594 -3.531 4.73 1 97.62 129 THR B C 1
ATOM 2522 O O . THR B 1 129 ? -9.734 -3.316 4.328 1 97.62 129 THR B O 1
ATOM 2525 N N . HIS B 1 130 ? -7.73 -4.375 4.168 1 96.12 130 HIS B N 1
ATOM 2526 C CA . HIS B 1 130 ? -8.141 -5.305 3.125 1 96.12 130 HIS B CA 1
ATOM 2527 C C . HIS B 1 130 ? -7.852 -6.746 3.525 1 96.12 130 HIS B C 1
ATOM 2529 O O . HIS B 1 130 ? -6.727 -7.074 3.912 1 96.12 130 HIS B O 1
ATOM 2535 N N . ARG B 1 131 ? -8.875 -7.562 3.49 1 95.19 131 ARG B N 1
ATOM 2536 C CA . ARG B 1 131 ? -8.734 -8.977 3.814 1 95.19 131 ARG B CA 1
ATOM 2537 C C . ARG B 1 131 ? -9.43 -9.852 2.775 1 95.19 131 ARG B C 1
ATOM 2539 O O . ARG B 1 131 ? -10.594 -9.617 2.439 1 95.19 131 ARG B O 1
ATOM 2546 N N . GLU B 1 132 ? -8.57 -10.734 2.246 1 92.5 132 GLU B N 1
ATOM 2547 C CA . GLU B 1 132 ? -9.109 -11.766 1.358 1 92.5 132 GLU B CA 1
ATOM 2548 C C . GLU B 1 132 ? -8.625 -13.148 1.767 1 92.5 132 GLU B C 1
ATOM 2550 O O . GLU B 1 132 ? -7.434 -13.352 2.023 1 92.5 132 GLU B O 1
ATOM 2555 N N . LYS B 1 133 ? -9.617 -14.039 1.904 1 89.06 133 LYS B N 1
ATOM 2556 C CA . LYS B 1 133 ? -9.266 -15.414 2.223 1 89.06 133 LYS B CA 1
ATOM 2557 C C . LYS B 1 133 ? -9.898 -16.391 1.228 1 89.06 133 LYS B C 1
ATOM 2559 O O . LYS B 1 133 ? -11.094 -16.297 0.941 1 89.06 133 LYS B O 1
ATOM 2564 N N . SER B 1 134 ? -9.055 -17.016 0.562 1 83.94 134 SER B N 1
ATOM 2565 C CA . SER B 1 134 ? -9.477 -18.125 -0.288 1 83.94 134 SER B CA 1
ATOM 2566 C C . SER B 1 134 ? -8.75 -19.406 0.083 1 83.94 134 SER B C 1
ATOM 2568 O O . SER B 1 134 ? -7.895 -19.422 0.973 1 83.94 134 SER B O 1
ATOM 2570 N N . GLU B 1 135 ? -9.258 -20.5 -0.538 1 78.69 135 GLU B N 1
ATOM 2571 C CA . GLU B 1 135 ? -8.578 -21.781 -0.3 1 78.69 135 GLU B CA 1
ATOM 2572 C C . GLU B 1 135 ? -7.129 -21.734 -0.773 1 78.69 135 GLU B C 1
ATOM 2574 O O . GLU B 1 135 ? -6.867 -21.609 -1.972 1 78.69 135 GLU B O 1
ATOM 2579 N N . GLY B 1 136 ? -6.172 -21.594 0.029 1 78.5 136 GLY B N 1
ATOM 2580 C CA . GLY B 1 136 ? -4.754 -21.688 -0.264 1 78.5 136 GLY B CA 1
ATOM 2581 C C . GLY B 1 136 ? -4.105 -20.344 -0.528 1 78.5 136 GLY B C 1
ATOM 2582 O O . GLY B 1 136 ? -2.898 -20.266 -0.776 1 78.5 136 GLY B O 1
ATOM 2583 N N . ALA B 1 137 ? -5.047 -19.328 -0.653 1 86.06 137 ALA B N 1
ATOM 2584 C CA . ALA B 1 137 ? -4.496 -18 -0.88 1 86.06 137 ALA B CA 1
ATOM 2585 C C . ALA B 1 137 ? -5.137 -16.969 0.051 1 86.06 137 ALA B C 1
ATOM 2587 O O . ALA B 1 137 ? -6.355 -16.953 0.218 1 86.06 137 ALA B O 1
ATOM 2588 N N . THR B 1 138 ? -4.312 -16.312 0.812 1 92.62 138 THR B N 1
ATOM 2589 C CA . THR B 1 138 ? -4.809 -15.25 1.681 1 92.62 138 THR B CA 1
ATOM 2590 C C . THR B 1 138 ? -4.094 -13.93 1.391 1 92.62 138 THR B C 1
ATOM 2592 O O . THR B 1 138 ? -2.924 -13.922 1.002 1 92.62 138 THR B O 1
ATOM 2595 N N . ILE B 1 139 ? -4.918 -12.836 1.453 1 92.88 139 ILE B N 1
ATOM 2596 C CA . ILE B 1 139 ? -4.352 -11.5 1.312 1 92.88 139 ILE B CA 1
ATOM 2597 C C . ILE B 1 139 ? -4.785 -10.625 2.488 1 92.88 139 ILE B C 1
ATOM 2599 O O . ILE B 1 139 ? -5.961 -10.617 2.859 1 92.88 139 ILE B O 1
ATOM 2603 N N . TYR B 1 140 ? -3.812 -10.062 3.125 1 96.69 140 TYR B N 1
ATOM 2604 C CA . TYR B 1 140 ? -4.082 -9.109 4.195 1 96.69 140 TYR B CA 1
ATOM 2605 C C . TYR B 1 140 ? -3.258 -7.844 4.02 1 96.69 140 TYR B C 1
ATOM 2607 O O . TYR B 1 140 ? -2.043 -7.906 3.812 1 96.69 140 TYR B O 1
ATOM 2615 N N . ARG B 1 141 ? -4.016 -6.629 4.043 1 97 141 ARG B N 1
ATOM 2616 C CA . ARG B 1 141 ? -3.379 -5.312 4.027 1 97 141 ARG B CA 1
ATOM 2617 C C . ARG B 1 141 ? -3.984 -4.398 5.086 1 97 141 ARG B C 1
ATOM 2619 O O . ARG B 1 141 ? -5.195 -4.422 5.316 1 97 141 ARG B O 1
ATOM 2626 N N . GLU B 1 142 ? -3.111 -3.629 5.684 1 98.12 142 GLU B N 1
ATOM 2627 C CA . GLU B 1 142 ? -3.59 -2.682 6.684 1 98.12 142 GLU B CA 1
ATOM 2628 C C . GLU B 1 142 ? -2.828 -1.361 6.605 1 98.12 142 GLU B C 1
ATOM 2630 O O . GLU B 1 142 ? -1.623 -1.35 6.344 1 98.12 142 GLU B O 1
ATOM 2635 N N . TYR B 1 143 ? -3.547 -0.293 6.727 1 97.88 143 TYR B N 1
ATOM 2636 C CA . TYR B 1 143 ? -2.998 1.058 6.777 1 97.88 143 TYR B CA 1
ATOM 2637 C C . TYR B 1 143 ? -3.609 1.854 7.926 1 97.88 143 TYR B C 1
ATOM 2639 O O . TYR B 1 143 ? -4.828 1.834 8.125 1 97.88 143 TYR B O 1
ATOM 2647 N N . ASN B 1 144 ? -2.777 2.516 8.758 1 97.44 144 ASN B N 1
ATOM 2648 C CA . ASN B 1 144 ? -3.213 3.387 9.844 1 97.44 144 ASN B CA 1
ATOM 2649 C C . ASN B 1 144 ? -2.268 4.57 10.031 1 97.44 144 ASN B C 1
ATOM 2651 O O . ASN B 1 144 ? -1.058 4.387 10.172 1 97.44 144 ASN B O 1
ATOM 2655 N N . ARG B 1 145 ? -2.824 5.723 9.914 1 96.25 145 ARG B N 1
ATOM 2656 C CA . ARG B 1 145 ? -2.043 6.934 10.141 1 96.25 145 ARG B CA 1
ATOM 2657 C C . ARG B 1 145 ? -2.785 7.898 11.062 1 96.25 145 ARG B C 1
ATOM 2659 O O . ARG B 1 145 ? -3.99 8.102 10.906 1 96.25 145 ARG B O 1
ATOM 2666 N N . GLU B 1 146 ? -2.076 8.383 12.008 1 95.38 146 GLU B N 1
ATOM 2667 C CA . GLU B 1 146 ? -2.617 9.375 12.93 1 95.38 146 GLU B CA 1
ATOM 2668 C C . GLU B 1 146 ? -1.873 10.703 12.797 1 95.38 146 GLU B C 1
ATOM 2670 O O . GLU B 1 146 ? -0.653 10.727 12.625 1 95.38 146 GLU B O 1
ATOM 2675 N N . PHE B 1 147 ? -2.68 11.758 12.891 1 95.12 147 PHE B N 1
ATOM 2676 C CA . PHE B 1 147 ? -2.133 13.109 12.836 1 95.12 147 PHE B CA 1
ATOM 2677 C C . PHE B 1 147 ? -2.865 14.031 13.805 1 95.12 147 PHE B C 1
ATOM 2679 O O . PHE B 1 147 ? -4.094 14.117 13.781 1 95.12 147 PHE B O 1
ATOM 2686 N N . THR B 1 148 ? -2.139 14.703 14.625 1 92.06 148 THR B N 1
ATOM 2687 C CA . THR B 1 148 ? -2.744 15.633 15.57 1 92.06 148 THR B CA 1
ATOM 2688 C C . THR B 1 148 ? -3.014 16.984 14.898 1 92.06 148 THR B C 1
ATOM 2690 O O . THR B 1 148 ? -2.086 17.641 14.445 1 92.06 148 THR B O 1
ATOM 2693 N N . LEU B 1 149 ? -4.234 17.375 14.891 1 92.19 149 LEU B N 1
ATOM 2694 C CA . LEU B 1 149 ? -4.684 18.641 14.312 1 92.19 149 LEU B CA 1
ATOM 2695 C C . LEU B 1 149 ? -4.535 19.781 15.312 1 92.19 149 LEU B C 1
ATOM 2697 O O . LEU B 1 149 ? -4.363 19.547 16.516 1 92.19 149 LEU B O 1
ATOM 2701 N N . PRO B 1 150 ? -4.52 21.016 14.766 1 86.75 150 PRO B N 1
ATOM 2702 C CA . PRO B 1 150 ? -4.52 22.141 15.711 1 86.75 150 PRO B CA 1
ATOM 2703 C C . PRO B 1 150 ? -5.672 22.062 16.703 1 86.75 150 PRO B C 1
ATOM 2705 O O . PRO B 1 150 ? -6.789 21.688 16.344 1 86.75 150 PRO B O 1
ATOM 2708 N N . PRO B 1 151 ? -5.285 22.453 17.938 1 83.88 151 PRO B N 1
ATOM 2709 C CA . PRO B 1 151 ? -6.348 22.422 18.938 1 83.88 151 PRO B CA 1
ATOM 2710 C C . PRO B 1 151 ? -7.555 23.281 18.562 1 83.88 151 PRO B C 1
ATOM 2712 O O . PRO B 1 151 ? -7.395 24.375 18.031 1 83.88 151 PRO B O 1
ATOM 2715 N N . GLY B 1 152 ? -8.734 22.688 18.766 1 82.19 152 GLY B N 1
ATOM 2716 C CA . GLY B 1 152 ? -9.961 23.422 18.516 1 82.19 152 GLY B CA 1
ATOM 2717 C C . GLY B 1 152 ? -10.453 23.297 17.078 1 82.19 152 GLY B C 1
ATOM 2718 O O . GLY B 1 152 ? -11.414 23.953 16.688 1 82.19 152 GLY B O 1
ATOM 2719 N N . THR B 1 153 ? -9.805 22.484 16.297 1 87.88 153 THR B N 1
ATOM 2720 C CA . THR B 1 153 ? -10.258 22.266 14.93 1 87.88 153 THR B CA 1
ATOM 2721 C C . THR B 1 153 ? -11.711 21.781 14.906 1 87.88 153 THR B C 1
ATOM 2723 O O . THR B 1 153 ? -12.07 20.844 15.609 1 87.88 153 THR B O 1
ATOM 2726 N N . ASP B 1 154 ? -12.523 22.547 14.141 1 88.25 154 ASP B N 1
ATOM 2727 C CA . ASP B 1 154 ? -13.922 22.156 13.961 1 88.25 154 ASP B CA 1
ATOM 2728 C C . ASP B 1 154 ? -14.047 21.031 12.93 1 88.25 154 ASP B C 1
ATOM 2730 O O . ASP B 1 154 ? -13.758 21.234 11.75 1 88.25 154 ASP B O 1
ATOM 2734 N N . PRO B 1 155 ? -14.492 19.844 13.352 1 90.12 155 PRO B N 1
ATOM 2735 C CA . PRO B 1 155 ? -14.617 18.703 12.43 1 90.12 155 PRO B CA 1
ATOM 2736 C C . PRO B 1 155 ? -15.5 19.031 11.227 1 90.12 155 PRO B C 1
ATOM 2738 O O . PRO B 1 155 ? -15.305 18.469 10.141 1 90.12 155 PRO B O 1
ATOM 2741 N N . ASP B 1 156 ? -16.375 19.953 11.352 1 90.69 156 ASP B N 1
ATOM 2742 C CA . ASP B 1 156 ? -17.312 20.297 10.273 1 90.69 156 ASP B CA 1
ATOM 2743 C C . ASP B 1 156 ? -16.609 21.062 9.164 1 90.69 156 ASP B C 1
ATOM 2745 O O . ASP B 1 156 ? -17.125 21.172 8.047 1 90.69 156 ASP B O 1
ATOM 2749 N N . THR B 1 157 ? -15.43 21.594 9.523 1 91.81 157 THR B N 1
ATOM 2750 C CA . THR B 1 157 ? -14.703 22.375 8.531 1 91.81 157 THR B CA 1
ATOM 2751 C C . THR B 1 157 ? -13.68 21.5 7.809 1 91.81 157 THR B C 1
ATOM 2753 O O . THR B 1 157 ? -13.016 21.969 6.871 1 91.81 157 THR B O 1
ATOM 2756 N N . VAL B 1 158 ? -13.578 20.281 8.211 1 94.25 158 VAL B N 1
ATOM 2757 C CA . VAL B 1 158 ? -12.609 19.375 7.617 1 94.25 158 VAL B CA 1
ATOM 2758 C C . VAL B 1 158 ? -13.203 18.703 6.379 1 94.25 158 VAL B C 1
ATOM 2760 O O . VAL B 1 158 ? -14.305 18.156 6.43 1 94.25 158 VAL B O 1
ATOM 2763 N N . VAL B 1 159 ? -12.516 18.859 5.254 1 94.5 159 VAL B N 1
ATOM 2764 C CA . VAL B 1 159 ? -12.953 18.266 4 1 94.5 159 VAL B CA 1
ATOM 2765 C C . VAL B 1 159 ? -11.945 17.203 3.555 1 94.5 159 VAL B C 1
ATOM 2767 O O . VAL B 1 159 ? -10.734 17.422 3.637 1 94.5 159 VAL B O 1
ATOM 2770 N N . SER B 1 160 ? -12.453 16.094 3.107 1 95.69 160 SER B N 1
ATOM 2771 C CA . SER B 1 160 ? -11.586 15.023 2.625 1 95.69 160 SER B CA 1
ATOM 2772 C C . SER B 1 160 ? -11.953 14.617 1.202 1 95.69 160 SER B C 1
ATOM 2774 O O . SER B 1 160 ? -13.133 14.555 0.854 1 95.69 160 SER B O 1
ATOM 2776 N N . SER B 1 161 ? -10.93 14.398 0.373 1 95.56 161 SER B N 1
ATOM 2777 C CA . SER B 1 161 ? -11.117 13.961 -1.005 1 95.56 161 SER B CA 1
ATOM 2778 C C . SER B 1 161 ? -10.125 12.852 -1.367 1 95.56 161 SER B C 1
ATOM 2780 O O . SER B 1 161 ? -8.977 12.883 -0.93 1 95.56 161 SER B O 1
ATOM 2782 N N . LEU B 1 162 ? -10.578 11.898 -2.113 1 94.88 162 LEU B N 1
ATOM 2783 C CA . LEU B 1 162 ? -9.75 10.781 -2.553 1 94.88 162 LEU B CA 1
ATOM 2784 C C . LEU B 1 162 ? -9.594 10.789 -4.07 1 94.88 162 LEU B C 1
ATOM 2786 O O . LEU B 1 162 ? -10.586 10.758 -4.805 1 94.88 162 LEU B O 1
ATOM 2790 N N . SER B 1 163 ? -8.406 10.852 -4.52 1 91.5 163 SER B N 1
ATOM 2791 C CA . SER B 1 163 ? -8.133 10.844 -5.953 1 91.5 163 SER B CA 1
ATOM 2792 C C . SER B 1 163 ? -8.18 9.43 -6.516 1 91.5 163 SER B C 1
ATOM 2794 O O . SER B 1 163 ? -8.148 8.453 -5.762 1 91.5 163 SER B O 1
ATOM 2796 N N . ARG B 1 164 ? -8.164 9.391 -7.852 1 85.5 164 ARG B N 1
ATOM 2797 C CA . ARG B 1 164 ? -8.234 8.102 -8.531 1 85.5 164 ARG B CA 1
ATOM 2798 C C . ARG B 1 164 ? -6.973 7.277 -8.289 1 85.5 164 ARG B C 1
ATOM 2800 O O . ARG B 1 164 ? -7.035 6.051 -8.195 1 85.5 164 ARG B O 1
ATOM 2807 N N . ASP B 1 165 ? -5.953 7.996 -8.195 1 86.44 165 ASP B N 1
ATOM 2808 C CA . ASP B 1 165 ? -4.688 7.297 -8.016 1 86.44 165 ASP B CA 1
ATOM 2809 C C . ASP B 1 165 ? -4.469 6.922 -6.547 1 86.44 165 ASP B C 1
ATOM 2811 O O . ASP B 1 165 ? -3.414 6.395 -6.188 1 86.44 165 ASP B O 1
ATOM 2815 N N . GLY B 1 166 ? -5.445 7.215 -5.715 1 91.69 166 GLY B N 1
ATOM 2816 C CA . GLY B 1 166 ? -5.445 6.707 -4.352 1 91.69 166 GLY B CA 1
ATOM 2817 C C . GLY B 1 166 ? -4.781 7.645 -3.363 1 91.69 166 GLY B C 1
ATOM 2818 O O . GLY B 1 166 ? -4.277 7.207 -2.326 1 91.69 166 GLY B O 1
ATOM 2819 N N . VAL B 1 167 ? -4.77 8.898 -3.689 1 94.75 167 VAL B N 1
ATOM 2820 C CA . VAL B 1 167 ? -4.258 9.883 -2.738 1 94.75 167 VAL B CA 1
ATOM 2821 C C . VAL B 1 167 ? -5.422 10.562 -2.021 1 94.75 167 VAL B C 1
ATOM 2823 O O . VAL B 1 167 ? -6.273 11.188 -2.66 1 94.75 167 VAL B O 1
ATOM 2826 N N . LEU B 1 168 ? -5.453 10.391 -0.694 1 96.62 168 LEU B N 1
ATOM 2827 C CA . LEU B 1 168 ? -6.445 11.055 0.142 1 96.62 168 LEU B CA 1
ATOM 2828 C C . LEU B 1 168 ? -5.938 12.422 0.609 1 96.62 168 LEU B C 1
ATOM 2830 O O . LEU B 1 168 ? -4.848 12.516 1.173 1 96.62 168 LEU B O 1
ATOM 2834 N N . THR B 1 169 ? -6.73 13.422 0.334 1 96.56 169 THR B N 1
ATOM 2835 C CA . THR B 1 169 ? -6.387 14.766 0.78 1 96.56 169 THR B CA 1
ATOM 2836 C C . THR B 1 169 ? -7.359 15.25 1.854 1 96.56 169 THR B C 1
ATOM 2838 O O . THR B 1 169 ? -8.578 15.195 1.661 1 96.56 169 THR B O 1
ATOM 2841 N N . VAL B 1 170 ? -6.84 15.633 2.979 1 96.5 170 VAL B N 1
ATOM 2842 C CA . VAL B 1 170 ? -7.637 16.203 4.062 1 96.5 170 VAL B CA 1
ATOM 2843 C C . VAL B 1 170 ? -7.254 17.656 4.277 1 96.5 170 VAL B C 1
ATOM 2845 O O . VAL B 1 170 ? -6.082 17.969 4.5 1 96.5 170 VAL B O 1
ATOM 2848 N N . GLN B 1 171 ? -8.266 18.5 4.223 1 95.38 171 GLN B N 1
ATOM 2849 C CA . GLN B 1 171 ? -8.023 19.938 4.355 1 95.38 171 GLN B CA 1
ATOM 2850 C C . GLN B 1 171 ? -8.812 20.516 5.52 1 95.38 171 GLN B C 1
ATOM 2852 O O . GLN B 1 171 ? -9.969 20.156 5.734 1 95.38 171 GLN B O 1
ATOM 2857 N N . THR B 1 172 ? -8.156 21.438 6.227 1 93.62 172 THR B N 1
ATOM 2858 C CA . THR B 1 172 ? -8.805 22.156 7.316 1 93.62 172 THR B CA 1
ATOM 2859 C C . THR B 1 172 ? -8.203 23.547 7.473 1 93.62 172 THR B C 1
ATOM 2861 O O . THR B 1 172 ? -7.02 23.75 7.207 1 93.62 172 THR B O 1
ATOM 2864 N N . PRO B 1 173 ? -9.047 24.469 7.91 1 91.62 1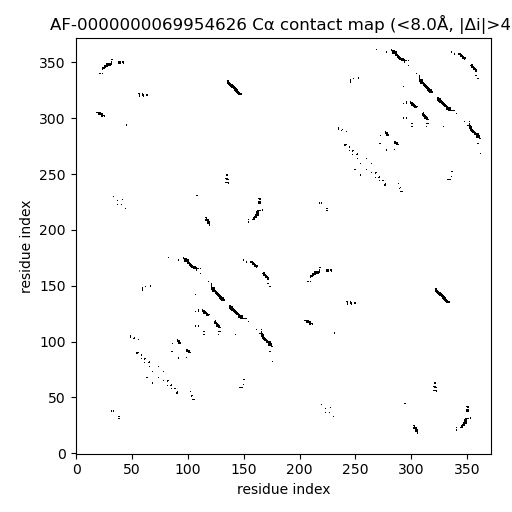73 PRO B N 1
ATOM 2865 C CA . PRO B 1 173 ? -8.477 25.797 8.172 1 91.62 173 PRO B CA 1
ATOM 2866 C C . PRO B 1 173 ? -7.426 25.781 9.281 1 91.62 173 PRO B C 1
ATOM 2868 O O . PRO B 1 173 ? -7.555 25.016 10.25 1 91.62 173 PRO B O 1
ATOM 2871 N N . LEU B 1 174 ? -6.395 26.516 9.086 1 89.19 174 LEU B N 1
ATOM 2872 C CA . LEU B 1 174 ? -5.379 26.734 10.109 1 89.19 174 LEU B CA 1
ATOM 2873 C C . LEU B 1 174 ? -5.539 28.109 10.758 1 89.19 174 LEU B C 1
ATOM 2875 O O . LEU B 1 174 ? -5.215 29.125 10.148 1 89.19 174 LEU B O 1
ATOM 2879 N N . ILE B 1 175 ? -6.078 28.078 12 1 79.19 175 ILE B N 1
ATOM 2880 C CA . ILE B 1 175 ? -6.402 29.344 12.656 1 79.19 175 ILE B CA 1
ATOM 2881 C C . ILE B 1 175 ? -5.324 29.688 13.68 1 79.19 175 ILE B C 1
ATOM 2883 O O . ILE B 1 175 ? -4.91 28.828 14.461 1 79.19 175 ILE B O 1
ATOM 2887 N N . GLN B 1 176 ? -4.883 30.922 13.516 1 73.38 176 GLN B N 1
ATOM 2888 C CA . GLN B 1 176 ? -3.928 31.391 14.516 1 73.38 176 GLN B CA 1
ATOM 2889 C C . GLN B 1 176 ? -4.598 31.594 15.867 1 73.38 176 GLN B C 1
ATOM 2891 O O . GLN B 1 176 ? -5.711 32.125 15.945 1 73.38 176 GLN B O 1
ATOM 2896 N N . PRO B 1 177 ? -3.961 30.984 16.891 1 68.62 177 PRO B N 1
ATOM 2897 C CA . PRO B 1 177 ? -4.531 31.266 18.219 1 68.62 177 PRO B CA 1
ATOM 2898 C C . PRO B 1 177 ? -4.441 32.75 18.594 1 68.62 177 PRO B C 1
ATOM 2900 O O . PRO B 1 177 ? -3.551 33.438 18.109 1 68.62 177 PRO B O 1
ATOM 2903 N N . PRO B 1 178 ? -5.582 33.25 19.25 1 61.78 178 PRO B N 1
ATOM 2904 C CA . PRO B 1 178 ? -5.52 34.656 19.688 1 61.78 178 PRO B CA 1
ATOM 2905 C C . PRO B 1 178 ? -4.277 34.969 20.531 1 61.78 178 PRO B C 1
ATOM 2907 O O . PRO B 1 178 ? -3.82 34.094 21.281 1 61.78 178 PRO B O 1
ATOM 2910 N N . VAL B 1 179 ? -3.377 35.656 20.016 1 55.16 179 VAL B N 1
ATOM 2911 C CA . VAL B 1 179 ? -2.246 36.094 20.812 1 55.16 179 VAL B CA 1
ATOM 2912 C C . VAL B 1 179 ? -2.752 36.719 22.125 1 55.16 179 VAL B C 1
ATOM 2914 O O . VAL B 1 179 ? -3.588 37.625 22.109 1 55.16 179 VAL B O 1
ATOM 2917 N N . SER B 1 180 ? -3.008 36.031 23.141 1 51.03 180 SER B N 1
ATOM 2918 C CA . SER B 1 180 ? -3.346 36.688 24.406 1 51.03 180 SER B CA 1
ATOM 2919 C C . SER B 1 180 ? -2.543 37.969 24.594 1 51.03 180 SER B C 1
ATOM 2921 O O . SER B 1 180 ? -1.326 38 24.406 1 51.03 180 SER B O 1
ATOM 2923 N N . THR B 1 181 ? -3.141 39.125 24.375 1 43.69 181 THR B N 1
ATOM 2924 C CA . THR B 1 181 ? -2.66 40.438 24.844 1 43.69 181 THR B CA 1
ATOM 2925 C C . THR B 1 181 ? -2.09 40.312 26.25 1 43.69 181 THR B C 1
ATOM 2927 O O . THR B 1 181 ? -2.828 40.031 27.203 1 43.69 181 THR B O 1
ATOM 2930 N N . LEU B 1 182 ? -1.005 39.625 26.516 1 42.81 182 LEU B N 1
ATOM 2931 C CA . LEU B 1 182 ? -0.406 39.875 27.812 1 42.81 182 LEU B CA 1
ATOM 2932 C C . LEU B 1 182 ? -0.59 41.344 28.219 1 42.81 182 LEU B C 1
ATOM 2934 O O . LEU B 1 182 ? -0.291 42.25 27.438 1 42.81 182 LEU B O 1
ATOM 2938 N N . GLN B 1 183 ? -1.607 41.656 28.938 1 42.53 183 GLN B N 1
ATOM 2939 C CA . GLN B 1 183 ? -1.838 42.938 29.609 1 42.53 183 GLN B CA 1
ATOM 2940 C C . GLN B 1 183 ? -0.521 43.594 30.016 1 42.53 183 GLN B C 1
ATOM 2942 O O . GLN B 1 183 ? 0.318 42.969 30.656 1 42.53 183 GLN B O 1
ATOM 2947 N N . LYS B 1 184 ? -0.042 44.594 29.297 1 42.56 184 LYS B N 1
ATOM 2948 C CA . LYS B 1 184 ? 0.931 45.5 29.891 1 42.56 184 LYS B CA 1
ATOM 2949 C C . LYS B 1 184 ? 0.611 45.781 31.359 1 42.56 184 LYS B C 1
ATOM 2951 O O . LYS B 1 184 ? -0.521 46.125 31.703 1 42.56 184 LYS B O 1
ATOM 2956 N N . PRO B 1 185 ? 1.373 45.188 32.25 1 39.09 185 PRO B N 1
ATOM 2957 C CA . PRO B 1 185 ? 1.144 45.781 33.562 1 39.09 185 PRO B CA 1
ATOM 2958 C C . PRO B 1 185 ? 0.955 47.281 33.5 1 39.09 185 PRO B C 1
ATOM 2960 O O . PRO B 1 185 ? 1.631 47.969 32.75 1 39.09 185 PRO B O 1
ATOM 2963 N N . ASN B 1 186 ? -0.29 47.781 33.75 1 32.38 186 ASN B N 1
ATOM 2964 C CA . ASN B 1 186 ? -0.253 49.156 34.188 1 32.38 186 ASN B CA 1
ATOM 2965 C C . ASN B 1 186 ? 0.812 49.406 35.281 1 32.38 186 ASN B C 1
ATOM 2967 O O . ASN B 1 186 ? 0.94 48.594 36.188 1 32.38 186 ASN B O 1
#

pLDDT: mean 80.13, std 18.84, range [31.7, 98.12]

InterPro domains:
  IPR001436 Alpha crystallin/Small heat shock protein, animal type [PR00299] (95-115)
  IPR001436 Alpha crystallin/Small heat shock protein, animal type [PR00299] (131-150)
  IPR001436 Alpha crystallin/Small heat shock protein, animal type [PR00299] (153-174)
  IPR001436 Alpha crystallin/Small heat shock protein, animal type [PTHR45640] (36-177)
  IPR002068 Alpha crystallin/Hsp20 domain [PF00011] (98-178)
  IPR002068 Alpha crystallin/Hsp20 domain [PS01031] (82-186)
  IPR008978 HSP20-like chaperone [G3DSA:2.60.40.790] (70-185)
  IPR008978 HSP20-like chaperone [SSF49764] (86-177)

Nearest PDB structures (foldseek):
  4m5t-assembly3_C  TM=8.624E-01  e=3.881E-09  Homo sapiens
  3l1e-assembly1_A-2  TM=7.812E-01  e=1.656E-08  Bos taurus
  4ydz-assembly1_B  TM=7.559E-01  e=9.609E-09  Caenorhabditis elegans
  4ydz-assembly1_A  TM=6.957E-01  e=1.458E-07  Caenorhabditis elegans
  2bol-assembly1_A  TM=7.629E-01  e=1.450E-06  Taenia saginata

Foldseek 3Di:
DDPPPPPDPDPDPPPPPPPPPDDDDDDDDQDDPDDSVVVVVVVVVVVVQVVLVVLQVVLLVLLCCLVVVVVPPPDPVVNVVSVVVNCPRPQWDDDDQFIKGKHKDAQQVADPVQWDWDDDQQKIKIKGWDWDDDDVDIDTDIDIDIGGHHHPFDPVQWDWDADPSRMIMIMGTDGDDPPPPPPPPD/DDPPPPPDPDPDPPPPPPPPPDDDDDDDDQDDPDDSVVVVVVVVVVVVQVVLVVLQVVLLVLLCCLVVVVVPPPPPVVNVVSVVVNCPRPQWDDDDQFIKGKHKDAQQVADPVQWDWDDDQQKIKIWGWDWDDDDVDIDTDIDIDIGGHHHPFDPVQWDWDADPSRMIMIMGTDGDDDPPPPPPPD

Organism: Trichoplusia ni (NCBI:txid7111)

Radius of gyration: 30.11 Å; Cα contacts (8 Å, |Δi|>4): 584; chains: 2; bounding box: 67×110×88 Å

Sequence (372 aa):
MSTKPTNKPHKANEHPTQKKQNNIPVQITDLSIFDNSYSYMKERFAEEMKRIDQQMTKFSTDLRRFYGQSAAMPSRHEIANTWDTLTNSPLVQGEGSDKTLKLQFDVSQFDPTEVKVKILNDLLVVSATHREKSEGATIYREYNREFTLPPGTDPDTVVSSLSRDGVLTVQTPLIQPPVSTLQKPNMSTKPTNKPHKANEHPTQKKQNNIPVQITDLSIFDNSYSYMKERFAEEMKRIDQQMTKFSTDLRRFYGQSAAMPSRHEIANTWDTLTNSPLVQGEGSDKTLKLQFDVSQFDPTEVKVKILNDLLVVSATHREKSEGATIYREYNREFTLPPGTDPDTVVSSLSRDGVLTVQTPLIQPPVSTLQKPN

Secondary structure (DSSP, 8-state):
---------------------EEPPEEEE---SS-HHHHHHHHHHHHHHHHHHHHHHHHHHHHHHHHHGGGS---HHHHHHHHHHHHTSTTEE-STT--EEEEEEE-TTS-GGGEEEEEETTEEEEEEEEEEEETTEEEEEEEEEEEEPPTT--GGG-EEEEETTSEEEEEEE-PPP---------/---------------------EEPPEEEE---SS-HHHHHHHHHHHHHHHHHHHHHHHHHHHHHHHHHGGGS---HHHHHHHHHHHHTSTTEESSTT--EEEEEEE-TTS-GGGEEEEEETTEEEEEEEEEEEETTEEEEEEEEEEEEPPTT--GGG-EEEEETTSEEEEEEE-PPP---------